Protein AF-A0A956Q4J2-F1 (afdb_monomer_lite)

Secondary structure (DSSP, 8-state):
----HHHHHHHHHHH-TTEEEEEESS---TT-EEEEEEE-STTSEEEEEESSHHHHHHHHHT---SSHHHHHHHHHHHHHHHTT-GGGSTT-EEEEEEES-S-HHHH-EEEEEEPPSSTT-EEEEEEE-TTT--EEEEEEEE-STTHHHHHHHHHHHHHHHHHHSTTTSPPEEEEETTTTEEEEEPPP-----S--------

Foldseek 3Di:
DAADVVLVVVVVCLVPVQFPDKDWDDDEDPQWFKWKFDPDPDNYTFKTFTLQLQQGLQVLVQDADDDPVVNVVSVVCSVCSNVSNNCVDPNIIMMITHGPDPHPVVVAGWMWGWADDDQQTWIWIFHADNPNSHTFKIKIFGDHVCNLVVLVVVLVVLVVCCVPPNPPDWHFPDADNVRRMTMTGDDDDDPDDPPDDPPPPD

pLDDT: mean 83.61, std 14.95, range [26.73, 96.81]

Sequence (202 aa):
MALDRELTETLIRAAFPRLQSVVWGTQAEPQDISFYVIPGKGACPRWLVPVDARKGEAALALWNPMNARSRLIWQLLKLVYHFGWLGHVPGVEMVSLKTGYQEPSDLGYHVVYVGTPSHVQRLITIKLDPETGKALTVSKIPYGPHARAGLEQEAYMLNWLAQHFPGHAPVLLNWDGESACLTQSVKPGHQIDTELTRPLIE

Radius of gyration: 17.5 Å; chains: 1; bounding box: 63×34×42 Å

Structure (mmCIF, N/CA/C/O backbone):
data_AF-A0A956Q4J2-F1
#
_entry.id   AF-A0A956Q4J2-F1
#
loop_
_atom_site.group_PDB
_atom_site.id
_atom_site.type_symbol
_atom_site.label_atom_id
_atom_site.label_alt_id
_atom_site.label_comp_id
_atom_site.label_asym_id
_atom_site.label_entity_id
_atom_site.label_seq_id
_atom_site.pdbx_PDB_ins_code
_atom_site.Cartn_x
_atom_site.Cartn_y
_atom_site.Cartn_z
_atom_site.occupancy
_atom_site.B_iso_or_equiv
_atom_site.auth_seq_id
_atom_site.auth_comp_id
_atom_site.auth_asym_id
_atom_site.auth_atom_id
_atom_site.pdbx_PDB_model_num
ATOM 1 N N . MET A 1 1 ? -3.216 7.377 20.846 1.00 64.44 1 MET A N 1
ATOM 2 C CA . MET A 1 1 ? -3.502 8.579 20.036 1.00 64.44 1 MET A CA 1
ATOM 3 C C . MET A 1 1 ? -4.585 8.175 19.057 1.00 64.44 1 MET A C 1
ATOM 5 O O . MET A 1 1 ? -4.462 7.081 18.519 1.00 64.44 1 MET A O 1
ATOM 9 N N . ALA A 1 2 ? -5.659 8.952 18.931 1.00 81.38 2 ALA A N 1
ATOM 10 C CA . ALA A 1 2 ? -6.739 8.626 18.001 1.00 81.38 2 ALA A CA 1
ATOM 11 C C . ALA A 1 2 ? -6.250 8.753 16.548 1.00 81.38 2 ALA A C 1
ATOM 13 O O . ALA A 1 2 ? -5.325 9.526 16.282 1.00 81.38 2 ALA A O 1
ATOM 14 N N . LEU A 1 3 ? -6.842 7.971 15.645 1.00 89.19 3 LEU A N 1
ATOM 15 C CA . LEU A 1 3 ? -6.579 8.046 14.214 1.00 89.19 3 LEU A CA 1
ATOM 16 C C . LEU A 1 3 ? -7.090 9.387 13.663 1.00 89.19 3 LEU A C 1
ATOM 18 O O . LEU A 1 3 ? -8.181 9.836 14.013 1.00 89.19 3 LEU A O 1
ATOM 22 N N . ASP A 1 4 ? -6.315 10.016 12.785 1.00 91.75 4 ASP A N 1
ATOM 23 C CA . ASP A 1 4 ? -6.755 11.187 12.033 1.00 91.75 4 ASP A CA 1
ATOM 24 C C . ASP A 1 4 ? -7.634 10.722 10.865 1.00 91.75 4 ASP A C 1
ATOM 26 O O . ASP A 1 4 ? -7.151 10.189 9.857 1.00 91.75 4 ASP A O 1
ATOM 30 N N . ARG A 1 5 ? -8.951 10.858 11.037 1.00 92.62 5 ARG A N 1
ATOM 31 C CA . ARG A 1 5 ? -9.938 10.390 10.059 1.00 92.62 5 ARG A CA 1
ATOM 32 C C . ARG A 1 5 ? -9.922 11.208 8.774 1.00 92.62 5 ARG A C 1
ATOM 34 O O . ARG A 1 5 ? -10.044 10.612 7.711 1.00 92.62 5 ARG A O 1
ATOM 41 N N . GLU A 1 6 ? -9.712 12.519 8.845 1.00 92.31 6 GLU A N 1
ATOM 42 C CA . GLU A 1 6 ? -9.686 13.395 7.665 1.00 92.31 6 GLU A CA 1
ATOM 43 C C . GLU A 1 6 ? -8.488 13.064 6.766 1.00 92.31 6 GLU A C 1
ATOM 45 O O . GLU A 1 6 ? -8.624 12.848 5.554 1.00 92.31 6 GLU A O 1
ATOM 50 N N . LEU A 1 7 ? -7.315 12.908 7.384 1.00 90.69 7 LEU A N 1
ATOM 51 C CA . LEU A 1 7 ? -6.126 12.410 6.705 1.00 90.69 7 LEU A CA 1
ATOM 52 C C . LEU A 1 7 ? -6.369 11.019 6.105 1.00 90.69 7 LEU A C 1
ATOM 54 O O . LEU A 1 7 ? -6.016 10.760 4.954 1.00 90.69 7 LEU A O 1
ATOM 58 N N . THR A 1 8 ? -6.978 10.114 6.872 1.00 91.94 8 THR A N 1
ATOM 59 C CA . THR A 1 8 ? -7.244 8.748 6.405 1.00 91.94 8 THR A CA 1
ATOM 60 C C . THR A 1 8 ? -8.195 8.730 5.212 1.00 91.94 8 THR A C 1
ATOM 62 O O . THR A 1 8 ? -7.934 8.022 4.243 1.00 91.94 8 THR A O 1
ATOM 65 N N . GLU A 1 9 ? -9.256 9.533 5.227 1.00 92.75 9 GLU A N 1
ATOM 66 C CA . GLU A 1 9 ? -10.180 9.663 4.100 1.00 92.75 9 GLU A CA 1
ATOM 67 C C . GLU A 1 9 ? -9.491 10.210 2.852 1.00 92.75 9 GLU A C 1
ATOM 69 O O . GLU A 1 9 ? -9.716 9.700 1.755 1.00 92.75 9 GLU A O 1
ATOM 74 N N . THR A 1 10 ? -8.603 11.192 3.013 1.00 91.62 10 THR A N 1
ATOM 75 C CA . THR A 1 10 ? -7.795 11.728 1.910 1.00 91.62 10 THR A CA 1
ATOM 76 C C . THR A 1 10 ? -6.937 10.630 1.276 1.00 91.62 10 THR A C 1
ATOM 78 O O . THR A 1 10 ? -6.915 10.471 0.054 1.00 91.62 10 THR A O 1
ATOM 81 N N . LEU A 1 11 ? -6.280 9.811 2.103 1.00 91.00 11 LEU A N 1
ATOM 82 C CA . LEU A 1 11 ? -5.464 8.680 1.656 1.00 91.00 11 LEU A CA 1
ATOM 83 C C . LEU A 1 11 ? -6.307 7.592 0.971 1.00 91.00 11 LEU A C 1
ATOM 85 O O . LEU A 1 11 ? -5.903 7.052 -0.058 1.00 91.00 11 LEU A O 1
ATOM 89 N N . ILE A 1 12 ? -7.493 7.295 1.506 1.00 90.69 12 ILE A N 1
ATOM 90 C CA . ILE A 1 12 ? -8.444 6.353 0.905 1.00 90.69 12 ILE A CA 1
ATOM 91 C C . ILE A 1 12 ? -8.880 6.845 -0.475 1.00 90.69 12 ILE A C 1
ATOM 93 O O . ILE A 1 12 ? -8.837 6.080 -1.433 1.00 90.69 12 ILE A O 1
ATOM 97 N N . ARG A 1 13 ? -9.270 8.116 -0.611 1.00 89.62 13 ARG A N 1
ATOM 98 C CA . ARG A 1 13 ? -9.710 8.679 -1.897 1.00 89.62 13 ARG A CA 1
ATOM 99 C C . ARG A 1 13 ? -8.595 8.674 -2.937 1.00 89.62 13 ARG A C 1
ATOM 101 O O . ARG A 1 13 ? -8.862 8.392 -4.100 1.00 89.62 13 ARG A O 1
ATOM 108 N N . ALA A 1 14 ? -7.353 8.913 -2.517 1.00 88.19 14 ALA A N 1
ATOM 109 C CA . ALA A 1 14 ? -6.194 8.776 -3.393 1.00 88.19 14 ALA A CA 1
ATOM 110 C C . ALA A 1 14 ? -5.997 7.321 -3.859 1.00 88.19 14 ALA A C 1
ATOM 112 O O . ALA A 1 14 ? -5.735 7.083 -5.034 1.00 88.19 14 ALA A O 1
ATOM 113 N N . ALA A 1 15 ? -6.152 6.345 -2.958 1.00 87.31 15 ALA A N 1
ATOM 114 C CA . ALA A 1 15 ? -6.027 4.921 -3.277 1.00 87.31 15 ALA A CA 1
ATOM 115 C C . ALA A 1 15 ? -7.189 4.372 -4.126 1.00 87.31 15 ALA A C 1
ATOM 117 O O . ALA A 1 15 ? -6.987 3.447 -4.913 1.00 87.31 15 ALA A O 1
ATOM 118 N N . PHE A 1 16 ? -8.387 4.941 -3.977 1.00 86.75 16 PHE A N 1
ATOM 119 C CA . PHE A 1 16 ? -9.626 4.498 -4.614 1.00 86.75 16 PHE A CA 1
ATOM 120 C C . PHE A 1 16 ? -10.328 5.682 -5.306 1.00 86.75 16 PHE A C 1
ATOM 122 O O . PHE A 1 16 ? -11.325 6.197 -4.799 1.00 86.75 16 PHE A O 1
ATOM 129 N N . PRO A 1 17 ? -9.859 6.119 -6.489 1.00 79.31 17 PRO A N 1
ATOM 130 C CA . PRO A 1 17 ? -10.347 7.342 -7.139 1.00 79.31 17 PRO A CA 1
ATOM 131 C C . PRO A 1 17 ? -11.822 7.286 -7.574 1.00 79.31 17 PRO A C 1
ATOM 133 O O . PRO A 1 17 ? -12.438 8.320 -7.805 1.00 79.31 17 PRO A O 1
ATOM 136 N N . ARG A 1 18 ? -12.411 6.087 -7.678 1.00 81.31 18 ARG A N 1
ATOM 137 C CA . ARG A 1 18 ? -13.826 5.864 -8.042 1.00 81.31 18 ARG A CA 1
ATOM 138 C C . ARG A 1 18 ? -14.738 5.636 -6.829 1.00 81.31 18 ARG A C 1
ATOM 140 O O . ARG A 1 18 ? -15.846 5.114 -6.960 1.00 81.31 18 ARG A O 1
ATOM 147 N N . LEU A 1 19 ? -14.256 5.977 -5.640 1.00 84.44 19 LEU A N 1
ATOM 148 C CA . LEU A 1 19 ? -15.020 5.880 -4.409 1.00 84.44 19 LEU A CA 1
ATOM 149 C C . LEU A 1 19 ? -16.154 6.908 -4.380 1.00 84.44 19 LEU A C 1
ATOM 151 O O . LEU A 1 19 ? -15.927 8.090 -4.631 1.00 84.44 19 LEU A O 1
ATOM 155 N N . GLN A 1 20 ? -17.355 6.477 -3.996 1.00 85.44 20 GLN A N 1
ATOM 156 C CA . GLN A 1 20 ? -18.479 7.386 -3.778 1.00 85.44 20 GLN A CA 1
ATOM 157 C C . GLN A 1 20 ? -18.430 7.982 -2.370 1.00 85.44 20 GLN A C 1
ATOM 159 O O . GLN A 1 20 ? -18.423 9.203 -2.206 1.00 85.44 20 GLN A O 1
ATOM 164 N N . SER A 1 21 ? -18.340 7.138 -1.340 1.00 86.88 21 SER A N 1
ATOM 165 C CA . SER A 1 21 ? -18.273 7.601 0.047 1.00 86.88 21 SER A CA 1
ATOM 166 C C . SER A 1 21 ? -17.468 6.679 0.960 1.00 86.88 21 SER A C 1
ATOM 168 O O . SER A 1 21 ? -17.251 5.501 0.673 1.00 86.88 21 SER A O 1
ATOM 170 N N . VAL A 1 22 ? -17.007 7.263 2.067 1.00 89.88 22 VAL A N 1
ATOM 171 C CA . VAL A 1 22 ? -16.333 6.579 3.170 1.00 89.88 22 VAL A CA 1
ATOM 172 C C . VAL A 1 22 ? -17.298 6.557 4.350 1.00 89.88 22 VAL A C 1
ATOM 174 O O . VAL A 1 22 ? -17.826 7.602 4.725 1.00 89.88 22 VAL A O 1
ATOM 177 N N . VAL A 1 23 ? -17.533 5.384 4.931 1.00 90.81 23 VAL A N 1
ATOM 178 C CA . VAL A 1 23 ? -18.390 5.216 6.109 1.00 90.81 23 VAL A CA 1
ATOM 179 C C . VAL A 1 23 ? -17.566 4.593 7.226 1.00 90.81 23 VAL A C 1
ATOM 181 O O . VAL A 1 23 ? -16.984 3.527 7.059 1.00 90.81 23 VAL A O 1
ATOM 184 N N . TRP A 1 24 ? -17.500 5.257 8.375 1.00 90.25 24 TRP A N 1
ATOM 185 C CA . TRP A 1 24 ? -16.768 4.756 9.537 1.00 90.25 24 TRP A CA 1
ATOM 186 C C . TRP A 1 24 ? -17.654 3.893 10.433 1.00 90.25 24 TRP A C 1
ATOM 188 O O . TRP A 1 24 ? -18.822 4.210 10.656 1.00 90.25 24 TRP A O 1
ATOM 198 N N . GLY A 1 25 ? -17.066 2.853 11.024 1.00 84.69 25 GLY A N 1
ATOM 199 C CA . GLY A 1 25 ? -17.732 1.983 11.991 1.00 84.69 25 GLY A CA 1
ATOM 200 C C . GLY A 1 25 ? -18.197 0.651 11.406 1.00 84.69 25 GLY A C 1
ATOM 201 O O . GLY A 1 25 ? -17.694 0.190 10.386 1.00 84.69 25 GLY A O 1
ATOM 202 N N . THR A 1 26 ? -19.129 -0.004 12.107 1.00 71.94 26 THR A N 1
ATOM 203 C CA . THR A 1 26 ? -19.553 -1.390 11.837 1.00 71.94 26 THR A CA 1
ATOM 204 C C . THR A 1 26 ? -20.708 -1.562 10.868 1.00 71.94 26 THR A C 1
ATOM 206 O O . THR A 1 26 ? -21.056 -2.688 10.524 1.00 71.94 26 THR A O 1
ATOM 209 N N . GLN A 1 27 ? -21.280 -0.463 10.389 1.00 63.94 27 GLN A N 1
ATOM 210 C CA . GLN A 1 27 ? -22.360 -0.501 9.415 1.00 63.94 27 GLN A CA 1
ATOM 211 C C . GLN A 1 27 ? -21.765 -0.619 8.009 1.00 63.94 27 GLN A C 1
ATOM 213 O O . GLN A 1 27 ? -21.385 0.376 7.400 1.00 63.94 27 GLN A O 1
ATOM 218 N N . ALA A 1 28 ? -21.640 -1.855 7.531 1.00 68.94 28 ALA A N 1
ATOM 219 C CA . ALA A 1 28 ? -21.326 -2.167 6.142 1.00 68.94 28 ALA A CA 1
ATOM 220 C C . ALA A 1 28 ? -22.590 -2.692 5.459 1.00 68.94 28 ALA A C 1
ATOM 222 O O . ALA A 1 28 ? -23.242 -3.602 5.978 1.00 68.94 28 ALA A O 1
ATOM 223 N N . GLU A 1 29 ? -22.945 -2.130 4.307 1.00 72.69 29 GLU A N 1
ATOM 224 C CA . GLU A 1 29 ? -23.918 -2.774 3.428 1.00 72.69 29 GLU A CA 1
ATOM 225 C C . GLU A 1 29 ? -23.265 -3.965 2.703 1.00 72.69 29 GLU A C 1
ATOM 227 O O . GLU A 1 29 ? -22.044 -3.995 2.550 1.00 72.69 29 GLU A O 1
ATOM 232 N N . PRO A 1 30 ? -24.040 -4.953 2.213 1.00 67.81 30 PRO A N 1
ATOM 233 C CA . PRO A 1 30 ? -23.489 -6.142 1.546 1.00 67.81 30 PRO A CA 1
ATOM 234 C C . PRO A 1 30 ? -22.597 -5.847 0.328 1.00 67.81 30 PRO A C 1
ATOM 236 O O . PRO A 1 30 ? -21.775 -6.674 -0.055 1.00 67.81 30 PRO A O 1
ATOM 239 N N . GLN A 1 31 ? -22.789 -4.679 -0.282 1.00 71.81 31 GLN A N 1
ATOM 240 C CA . GLN A 1 31 ? -22.065 -4.185 -1.455 1.00 71.81 31 GLN A CA 1
ATOM 241 C C . GLN A 1 31 ? -20.828 -3.341 -1.105 1.00 71.81 31 GLN A C 1
ATOM 243 O O . GLN A 1 31 ? -20.046 -2.994 -1.991 1.00 71.81 31 GLN A O 1
ATOM 248 N N . ASP A 1 32 ? -20.632 -3.016 0.173 1.00 80.38 32 ASP A N 1
ATOM 249 C CA . ASP A 1 32 ? -19.506 -2.207 0.620 1.00 80.38 32 ASP A CA 1
ATOM 250 C C . ASP A 1 32 ? -18.248 -3.067 0.770 1.00 80.38 32 ASP A C 1
ATOM 252 O O . ASP A 1 32 ? -18.290 -4.225 1.192 1.00 80.38 32 ASP A O 1
ATOM 256 N N . ILE A 1 33 ? -17.091 -2.471 0.482 1.00 82.88 33 ILE A N 1
ATOM 257 C CA . ILE A 1 33 ? -15.804 -3.106 0.772 1.00 82.88 33 ILE A CA 1
ATOM 258 C C . ILE A 1 33 ? -15.290 -2.550 2.094 1.00 82.88 33 ILE A C 1
ATOM 260 O O . ILE A 1 33 ? -14.935 -1.374 2.186 1.00 82.88 33 ILE A O 1
ATOM 264 N N . SER A 1 34 ? -15.238 -3.395 3.119 1.00 88.75 34 SER A N 1
ATOM 265 C CA . SER A 1 34 ? -14.772 -2.994 4.446 1.00 88.75 34 SER A CA 1
ATOM 266 C C . SER A 1 34 ? -13.295 -3.304 4.671 1.00 88.75 34 SER A C 1
ATOM 268 O O . SER A 1 34 ? -12.791 -4.377 4.322 1.00 88.75 34 SER A O 1
ATOM 270 N N . PHE A 1 35 ? -12.620 -2.370 5.334 1.00 91.81 35 PHE A N 1
ATOM 271 C CA . PHE A 1 35 ? -11.218 -2.437 5.707 1.00 91.81 35 PHE A CA 1
ATOM 272 C C . PHE A 1 35 ? -11.036 -2.159 7.197 1.00 91.81 35 PHE A C 1
ATOM 274 O O . PHE A 1 35 ? -11.698 -1.296 7.771 1.00 91.81 35 PHE A O 1
ATOM 281 N N . TYR A 1 36 ? -10.065 -2.830 7.805 1.00 93.81 36 TYR A 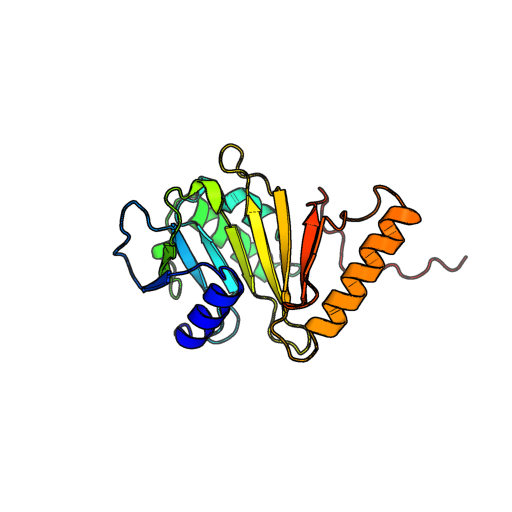N 1
ATOM 282 C CA . TYR A 1 36 ? -9.463 -2.379 9.049 1.00 93.81 36 TYR A CA 1
ATOM 283 C C . TYR A 1 36 ? -8.361 -1.367 8.749 1.00 93.81 36 TYR A C 1
ATOM 285 O O . TYR A 1 36 ? -7.440 -1.650 7.980 1.00 93.81 36 TYR A O 1
ATOM 293 N N . VAL A 1 37 ? -8.433 -0.210 9.399 1.00 94.56 37 VAL A N 1
ATOM 294 C CA . VAL A 1 37 ? -7.394 0.812 9.406 1.00 94.56 37 VAL A CA 1
ATOM 295 C C . VAL A 1 37 ? -6.494 0.591 10.611 1.00 94.56 37 VAL A C 1
ATOM 297 O O . VAL A 1 37 ? -6.903 0.754 11.760 1.00 94.56 37 VAL A O 1
ATOM 300 N N . ILE A 1 38 ? -5.246 0.226 10.343 1.00 92.94 38 ILE A N 1
ATOM 301 C CA . ILE A 1 38 ? -4.230 -0.011 11.365 1.00 92.94 38 ILE A CA 1
ATOM 302 C C . ILE A 1 38 ? -3.389 1.260 11.503 1.00 92.94 38 ILE A C 1
ATOM 304 O O . ILE A 1 38 ? -2.782 1.690 10.512 1.00 92.94 38 ILE A O 1
ATOM 308 N N . PRO A 1 39 ? -3.304 1.862 12.699 1.00 91.12 39 PRO A N 1
ATOM 309 C CA . PRO A 1 39 ? -2.574 3.104 12.898 1.00 91.12 39 PRO A CA 1
ATOM 310 C C . PRO A 1 39 ? -1.059 2.901 12.780 1.00 91.12 39 PRO A C 1
ATOM 312 O O . PRO A 1 39 ? -0.505 1.833 13.055 1.00 91.12 39 PRO A O 1
ATOM 315 N N . GLY A 1 40 ? -0.378 3.960 12.356 1.00 87.19 40 GLY A N 1
ATOM 316 C CA . GLY A 1 40 ? 1.072 4.054 12.279 1.00 87.19 40 GLY A CA 1
ATOM 317 C C . GLY A 1 40 ? 1.678 4.889 13.397 1.00 87.19 40 GLY A C 1
ATOM 318 O O . GLY A 1 40 ? 1.194 4.935 14.525 1.00 87.19 40 GLY A O 1
ATOM 319 N N . LYS A 1 41 ? 2.795 5.552 13.081 1.00 82.81 41 LYS A N 1
ATOM 320 C CA . LYS A 1 41 ? 3.410 6.519 13.994 1.00 82.81 41 LYS A CA 1
ATOM 321 C C . LYS A 1 41 ? 2.571 7.802 13.990 1.00 82.81 41 LYS A C 1
ATOM 323 O O . LYS A 1 41 ? 2.363 8.387 12.930 1.00 82.81 41 LYS A O 1
ATOM 328 N N . GLY A 1 42 ? 2.154 8.258 15.171 1.00 82.12 42 GLY A N 1
ATOM 329 C CA . GLY A 1 42 ? 1.255 9.408 15.313 1.00 82.12 42 GLY A CA 1
ATOM 330 C C . GLY A 1 42 ? -0.198 9.038 15.006 1.00 82.12 42 GLY A C 1
ATOM 331 O O . GLY A 1 42 ? -0.600 7.903 15.239 1.00 82.12 42 GLY A O 1
ATOM 332 N N . ALA A 1 43 ? -0.972 9.991 14.486 1.00 82.56 43 ALA A N 1
ATOM 333 C CA . ALA A 1 43 ? -2.374 9.794 14.099 1.00 82.56 43 ALA A CA 1
ATOM 334 C C . ALA A 1 43 ? -2.548 9.295 12.644 1.00 82.56 43 ALA A C 1
ATOM 336 O O . ALA A 1 43 ? -3.665 9.145 12.166 1.00 82.56 43 ALA A O 1
ATOM 337 N N . CYS A 1 44 ? -1.451 9.034 11.924 1.00 86.88 44 CYS A N 1
ATOM 338 C CA . CYS A 1 44 ? -1.475 8.639 10.515 1.00 86.88 44 CYS A CA 1
ATOM 339 C C . CYS A 1 44 ? -1.738 7.127 10.362 1.00 86.88 44 CYS A C 1
ATOM 341 O O . CYS A 1 44 ? -1.101 6.336 11.070 1.00 86.88 44 CYS A O 1
ATOM 343 N N . PRO A 1 45 ? -2.621 6.693 9.441 1.00 92.31 45 PRO A N 1
ATOM 344 C CA . PRO A 1 45 ? -2.814 5.276 9.151 1.00 92.31 45 PRO A CA 1
ATOM 345 C C . PRO A 1 45 ? -1.541 4.667 8.562 1.00 92.31 45 PRO A C 1
ATOM 347 O O . PRO A 1 45 ? -0.779 5.325 7.856 1.00 92.31 45 PRO A O 1
ATOM 350 N N . ARG A 1 46 ? -1.310 3.386 8.845 1.00 92.00 46 ARG A N 1
ATOM 351 C CA . ARG A 1 46 ? -0.198 2.610 8.286 1.00 92.00 46 ARG A CA 1
ATOM 352 C C . ARG A 1 46 ? -0.658 1.569 7.291 1.00 92.00 46 ARG A C 1
ATOM 354 O O . ARG A 1 46 ? 0.010 1.379 6.279 1.00 92.00 46 ARG A O 1
ATOM 361 N N . TRP A 1 47 ? -1.763 0.904 7.599 1.00 93.94 47 TRP A N 1
ATOM 362 C CA . TRP A 1 47 ? -2.336 -0.130 6.755 1.00 93.94 47 TRP A CA 1
ATOM 363 C C . TRP A 1 47 ? -3.839 0.037 6.649 1.00 93.94 47 TRP A C 1
ATOM 365 O O . TRP A 1 47 ? -4.489 0.398 7.627 1.00 93.94 47 TRP A O 1
ATOM 375 N N . LEU A 1 48 ? -4.371 -0.284 5.478 1.00 93.31 48 LEU A N 1
ATOM 376 C CA . LEU A 1 48 ? -5.769 -0.617 5.286 1.00 93.31 48 LEU A CA 1
ATOM 377 C C . LEU A 1 48 ? -5.809 -2.038 4.738 1.00 93.31 48 LEU A C 1
ATOM 379 O O . LEU A 1 48 ? -5.271 -2.304 3.660 1.00 93.31 48 LEU A O 1
ATOM 383 N N . VAL A 1 49 ? -6.395 -2.953 5.503 1.00 92.50 49 VAL A N 1
ATOM 384 C CA . VAL A 1 49 ? -6.483 -4.376 5.151 1.00 92.50 49 VAL A CA 1
ATOM 385 C C . VAL A 1 49 ? -7.943 -4.798 5.058 1.00 92.50 49 VAL A C 1
ATOM 387 O O . VAL A 1 49 ? -8.732 -4.320 5.869 1.00 92.50 49 VAL A O 1
ATOM 390 N N . PRO A 1 50 ? -8.333 -5.678 4.121 1.00 90.19 50 PRO A N 1
ATOM 391 C CA . PRO A 1 50 ? -9.700 -6.182 4.045 1.00 90.19 50 PRO A CA 1
ATOM 392 C C . PRO A 1 50 ? -10.146 -6.787 5.377 1.00 90.19 50 PRO A C 1
ATOM 394 O O . PRO A 1 50 ? -9.347 -7.425 6.063 1.00 90.19 50 PRO A O 1
ATOM 397 N N . VAL A 1 51 ? -11.418 -6.627 5.742 1.00 89.69 51 VAL A N 1
ATOM 398 C CA . VAL A 1 51 ? -11.963 -7.234 6.972 1.00 89.69 51 VAL A CA 1
ATOM 399 C C . VAL A 1 51 ? -11.904 -8.764 6.931 1.00 89.69 51 VAL A C 1
ATOM 401 O O . VAL A 1 51 ? -11.638 -9.403 7.947 1.00 89.69 51 VAL A O 1
ATOM 404 N N . ASP A 1 52 ? -12.103 -9.352 5.754 1.00 86.38 52 ASP A N 1
ATOM 405 C CA . ASP A 1 52 ? -11.951 -10.788 5.537 1.00 86.38 52 ASP A CA 1
ATOM 406 C C . ASP A 1 52 ? -10.463 -11.168 5.476 1.00 86.38 52 ASP A C 1
ATOM 408 O O . ASP A 1 52 ? -9.760 -10.878 4.503 1.00 86.38 52 ASP A O 1
ATOM 412 N N . ALA A 1 53 ? -9.992 -11.832 6.535 1.00 84.12 53 ALA A N 1
ATOM 413 C CA . ALA A 1 53 ? -8.587 -12.171 6.732 1.00 84.12 53 ALA A CA 1
ATOM 414 C C . ALA A 1 53 ? -7.990 -12.998 5.588 1.00 84.12 53 ALA A C 1
ATOM 416 O O . ALA A 1 53 ? -6.847 -12.768 5.182 1.00 84.12 53 ALA A O 1
ATOM 417 N N . ARG A 1 54 ? -8.794 -13.897 5.004 1.00 81.88 54 ARG A N 1
ATOM 418 C CA . ARG A 1 54 ? -8.381 -14.780 3.900 1.00 81.88 54 ARG A CA 1
ATOM 419 C C . ARG A 1 54 ? -7.910 -13.989 2.685 1.00 81.88 54 ARG A C 1
ATOM 421 O O . ARG A 1 54 ? -7.130 -14.487 1.881 1.00 81.88 54 ARG A O 1
ATOM 428 N N . LYS A 1 55 ? -8.380 -12.748 2.569 1.00 80.56 55 LYS A N 1
ATOM 429 C CA . LYS A 1 55 ? -8.152 -11.878 1.423 1.00 80.56 55 LYS A CA 1
ATOM 430 C C . LYS A 1 55 ? -6.997 -10.914 1.615 1.00 80.56 55 LYS A C 1
ATOM 432 O O . LYS A 1 55 ? -6.546 -10.372 0.623 1.00 80.56 55 LYS A O 1
ATOM 437 N N . GLY A 1 56 ? -6.514 -10.677 2.836 1.00 80.81 56 GLY A N 1
ATOM 438 C CA . GLY A 1 56 ? -5.387 -9.767 3.092 1.00 80.81 56 GLY A CA 1
ATOM 439 C C . GLY A 1 56 ? -4.123 -10.449 3.615 1.00 80.81 56 GLY A C 1
ATOM 440 O O . GLY A 1 56 ? -3.054 -9.838 3.604 1.00 80.81 56 GLY A O 1
ATOM 441 N N . GLU A 1 57 ? -4.208 -11.704 4.065 1.00 84.62 57 GLU A N 1
ATOM 442 C CA . GLU A 1 57 ? -3.104 -12.381 4.758 1.00 84.62 57 GLU A CA 1
ATOM 443 C C . GLU A 1 57 ? -1.852 -12.514 3.880 1.00 84.62 57 GLU A C 1
ATOM 445 O O . GLU A 1 57 ? -0.740 -12.216 4.323 1.00 84.62 57 GLU A O 1
ATOM 450 N N . ALA A 1 58 ? -2.031 -12.860 2.604 1.00 78.38 58 ALA A N 1
ATOM 451 C CA . ALA A 1 58 ? -0.938 -12.968 1.644 1.00 78.38 58 ALA A CA 1
ATOM 452 C C . ALA A 1 58 ? -0.229 -11.624 1.399 1.00 78.38 58 ALA A C 1
ATOM 454 O O . ALA A 1 58 ? 0.998 -11.589 1.326 1.00 78.38 58 ALA A O 1
ATOM 455 N N . ALA A 1 59 ? -0.961 -10.506 1.344 1.00 80.38 59 ALA A N 1
ATOM 456 C CA . ALA A 1 59 ? -0.352 -9.176 1.258 1.00 80.38 59 ALA A CA 1
ATOM 457 C C . ALA A 1 59 ? 0.446 -8.827 2.517 1.00 80.38 59 ALA A C 1
ATOM 459 O O . ALA A 1 59 ? 1.553 -8.300 2.416 1.00 80.38 59 ALA A O 1
ATOM 460 N N . LEU A 1 60 ? -0.084 -9.136 3.704 1.00 84.62 60 LEU A N 1
ATOM 461 C CA . LEU A 1 60 ? 0.628 -8.885 4.957 1.00 84.62 60 LEU A CA 1
ATOM 462 C C . LEU A 1 60 ? 1.896 -9.736 5.087 1.00 84.62 60 LEU A C 1
ATOM 464 O O . LEU A 1 60 ? 2.876 -9.294 5.691 1.00 84.62 60 LEU A O 1
ATOM 468 N N . ALA A 1 61 ? 1.905 -10.934 4.502 1.00 82.19 61 ALA A N 1
ATOM 469 C CA . ALA A 1 61 ? 3.077 -11.800 4.458 1.00 82.19 61 ALA A CA 1
ATOM 470 C C . ALA A 1 61 ? 4.215 -11.244 3.583 1.00 82.19 61 ALA A C 1
ATOM 472 O O . ALA A 1 61 ? 5.376 -11.557 3.847 1.00 82.19 61 ALA A O 1
ATOM 473 N N . LEU A 1 62 ? 3.914 -10.392 2.593 1.00 78.00 62 LEU A N 1
ATOM 474 C CA . LEU A 1 62 ? 4.931 -9.728 1.765 1.00 78.00 62 LEU A CA 1
ATOM 475 C C . LEU A 1 62 ? 5.744 -8.687 2.541 1.00 78.00 62 LEU A C 1
ATOM 477 O O . LEU A 1 62 ? 6.837 -8.316 2.117 1.00 78.00 62 LEU A O 1
ATOM 481 N N . TRP A 1 63 ? 5.222 -8.201 3.667 1.00 80.75 63 TRP A N 1
ATOM 482 C CA . TRP A 1 63 ? 5.901 -7.209 4.484 1.00 80.75 63 TRP A CA 1
ATOM 483 C C . TRP A 1 63 ? 6.627 -7.855 5.659 1.00 80.75 63 TRP A C 1
ATOM 485 O O . TRP A 1 63 ? 6.039 -8.603 6.444 1.00 80.75 63 TRP A O 1
ATOM 495 N N . ASN A 1 64 ? 7.902 -7.508 5.830 1.00 79.69 64 ASN A N 1
ATOM 496 C CA . ASN A 1 64 ? 8.701 -7.969 6.956 1.00 79.69 64 ASN A CA 1
ATOM 497 C C . ASN A 1 64 ? 9.482 -6.801 7.581 1.00 79.69 64 ASN A C 1
ATOM 499 O O . ASN A 1 64 ? 10.381 -6.250 6.947 1.00 79.69 64 ASN A O 1
ATOM 503 N N . PRO A 1 65 ? 9.167 -6.389 8.820 1.00 81.50 65 PRO A N 1
ATOM 504 C CA . PRO A 1 65 ? 9.925 -5.342 9.492 1.00 81.50 65 PRO A CA 1
ATOM 505 C C . PRO A 1 65 ? 11.384 -5.748 9.741 1.00 81.50 65 PRO A C 1
ATOM 507 O O . PRO A 1 65 ? 11.674 -6.892 10.076 1.00 81.50 65 PRO A O 1
ATOM 510 N N . MET A 1 66 ? 12.311 -4.790 9.673 1.00 77.75 66 MET A N 1
ATOM 511 C CA . MET A 1 66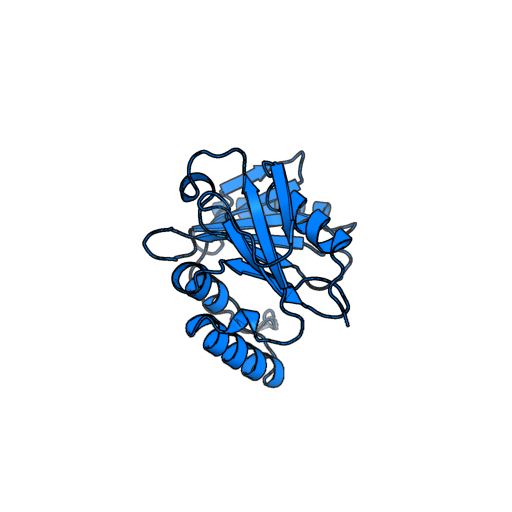 ? 13.742 -5.097 9.821 1.00 77.75 66 MET A CA 1
ATOM 512 C C . MET A 1 66 ? 14.140 -5.390 11.273 1.00 77.75 66 MET A C 1
ATOM 514 O O . MET A 1 66 ? 14.834 -6.367 11.551 1.00 77.75 66 MET A O 1
ATOM 518 N N . ASN A 1 67 ? 13.684 -4.578 12.232 1.00 84.44 67 ASN A N 1
ATOM 519 C CA . ASN A 1 67 ? 14.091 -4.728 13.631 1.00 84.44 67 ASN A CA 1
ATOM 520 C C . ASN A 1 67 ? 13.271 -5.812 14.364 1.00 84.44 67 ASN A C 1
ATOM 522 O O . ASN A 1 67 ? 12.086 -6.013 14.090 1.00 84.44 67 ASN A O 1
ATOM 526 N N . ALA A 1 68 ? 13.906 -6.515 15.309 1.00 86.50 68 ALA A N 1
ATOM 527 C CA . ALA A 1 68 ? 13.317 -7.677 15.983 1.00 86.50 68 ALA A CA 1
ATOM 528 C C . ALA A 1 68 ? 12.023 -7.346 16.749 1.00 86.50 68 ALA A C 1
ATOM 530 O O . ALA A 1 68 ? 11.059 -8.110 16.705 1.00 86.50 68 ALA A O 1
ATOM 531 N N . ARG A 1 69 ? 11.968 -6.176 17.398 1.00 88.62 69 ARG A N 1
ATOM 532 C CA . ARG A 1 69 ? 10.778 -5.719 18.130 1.00 88.62 69 ARG A CA 1
ATOM 533 C C . ARG A 1 69 ? 9.580 -5.532 17.196 1.00 88.62 69 ARG A C 1
ATOM 535 O O . ARG A 1 69 ? 8.494 -6.023 17.488 1.00 88.62 69 ARG A O 1
ATOM 542 N N . SER A 1 70 ? 9.775 -4.858 16.067 1.00 84.81 70 SER A N 1
ATOM 543 C CA . SER A 1 70 ? 8.736 -4.666 15.058 1.00 84.81 70 SER A CA 1
ATOM 544 C C . SER A 1 70 ? 8.336 -5.986 14.411 1.00 84.81 70 SER A C 1
ATOM 546 O O . SER A 1 70 ? 7.156 -6.162 14.133 1.00 84.81 70 SER A O 1
ATOM 548 N N . ARG A 1 71 ? 9.269 -6.931 14.215 1.00 88.56 71 ARG A N 1
ATOM 549 C CA . ARG A 1 71 ? 8.926 -8.282 13.742 1.00 88.56 71 ARG A CA 1
ATOM 550 C C . ARG A 1 71 ? 7.977 -8.982 14.702 1.00 88.56 71 ARG A C 1
ATOM 552 O O . ARG A 1 71 ? 6.964 -9.499 14.252 1.00 88.56 71 ARG A O 1
ATOM 559 N N . LEU A 1 72 ? 8.259 -8.963 16.003 1.00 90.06 72 LEU A N 1
ATOM 560 C CA . LEU A 1 72 ? 7.395 -9.605 16.995 1.00 90.06 72 LEU A CA 1
ATOM 561 C C . LEU A 1 72 ? 5.991 -8.983 17.014 1.00 90.06 72 LEU A C 1
ATOM 563 O O . LEU A 1 72 ? 5.002 -9.706 16.934 1.00 90.06 72 LEU A O 1
ATOM 567 N N . ILE A 1 73 ? 5.903 -7.648 17.021 1.00 89.38 73 ILE A N 1
ATOM 568 C CA . ILE A 1 73 ? 4.619 -6.930 16.929 1.00 89.38 73 ILE A CA 1
ATOM 569 C C . ILE A 1 73 ? 3.880 -7.294 15.634 1.00 89.38 73 ILE A C 1
ATOM 571 O O . ILE A 1 73 ? 2.675 -7.523 15.651 1.00 89.38 73 ILE A O 1
ATOM 575 N N . TRP A 1 74 ? 4.597 -7.388 14.514 1.00 90.25 74 TRP A N 1
ATOM 576 C CA . TRP A 1 74 ? 4.014 -7.736 13.221 1.00 90.25 74 TRP A CA 1
ATOM 577 C C . TRP A 1 74 ? 3.493 -9.170 13.164 1.00 90.25 74 TRP A C 1
ATOM 579 O O . TRP A 1 74 ? 2.417 -9.405 12.625 1.00 90.25 74 TRP A O 1
ATOM 589 N N . GLN A 1 75 ? 4.209 -10.131 13.752 1.00 91.38 75 GLN A N 1
ATOM 590 C CA . GLN A 1 75 ? 3.728 -11.511 13.841 1.00 91.38 75 GLN A CA 1
ATOM 591 C C . GLN A 1 75 ? 2.460 -11.603 14.697 1.00 91.38 75 GLN A C 1
ATOM 593 O O . GLN A 1 75 ? 1.511 -12.265 14.286 1.00 91.38 75 GLN A O 1
ATOM 598 N N . LEU A 1 76 ? 2.401 -10.889 15.829 1.00 92.19 76 LEU A N 1
ATOM 599 C CA . LEU A 1 76 ? 1.185 -10.807 16.645 1.00 92.19 76 LEU A CA 1
ATOM 600 C C . LEU A 1 76 ? 0.021 -10.195 15.863 1.00 92.19 76 LEU A C 1
ATOM 602 O O . LEU A 1 76 ? -1.086 -10.719 15.907 1.00 92.19 76 LEU A O 1
ATOM 606 N N . LEU A 1 77 ? 0.272 -9.125 15.108 1.00 91.88 77 LEU A N 1
ATOM 607 C CA . LEU A 1 77 ? -0.747 -8.483 14.284 1.00 91.88 77 LEU A CA 1
ATOM 608 C C . LEU A 1 77 ? -1.294 -9.426 13.210 1.00 91.88 77 LEU A C 1
ATOM 610 O O . LEU A 1 77 ? -2.507 -9.529 13.059 1.00 91.88 77 LEU A O 1
ATOM 614 N N . LYS A 1 78 ? -0.419 -10.150 12.502 1.00 91.94 78 LYS A N 1
ATOM 615 C CA . LYS A 1 78 ? -0.838 -11.162 11.522 1.00 91.94 78 LYS A CA 1
ATOM 616 C C . LYS A 1 78 ? -1.647 -12.279 12.170 1.00 91.94 78 LYS A C 1
ATOM 618 O O . LYS A 1 78 ? -2.649 -12.689 11.604 1.00 91.94 78 LYS A O 1
ATOM 623 N N . LEU A 1 79 ? -1.249 -12.736 13.357 1.00 93.56 79 LEU A N 1
ATOM 624 C CA . LEU A 1 79 ? -1.968 -13.774 14.090 1.00 93.56 79 LEU A CA 1
ATOM 625 C C . LEU A 1 79 ? -3.369 -13.300 14.503 1.00 93.56 79 LEU A C 1
ATOM 627 O O . LEU A 1 79 ? -4.358 -13.977 14.244 1.00 93.56 79 LEU A O 1
ATOM 631 N N . VAL A 1 80 ? -3.472 -12.101 15.076 1.00 94.12 80 VAL A N 1
ATOM 632 C CA . VAL A 1 80 ? -4.756 -11.481 15.433 1.00 94.12 80 VAL A CA 1
ATOM 633 C C . VAL A 1 80 ? -5.634 -11.262 14.197 1.00 94.12 80 VAL A C 1
ATOM 635 O O . VAL A 1 80 ? -6.844 -11.474 14.255 1.00 94.12 80 VAL A O 1
ATOM 638 N N . TYR A 1 81 ? -5.035 -10.873 13.071 1.00 93.38 81 TYR A N 1
ATOM 639 C CA . TYR A 1 81 ? -5.740 -10.724 11.804 1.00 93.38 81 TYR A CA 1
ATOM 640 C C . TYR A 1 81 ? -6.253 -12.063 11.266 1.00 93.38 81 TYR A C 1
ATOM 642 O O . TYR A 1 81 ? -7.426 -12.151 10.925 1.00 93.38 81 TYR A O 1
ATOM 650 N N . HIS A 1 82 ? -5.426 -13.112 11.281 1.00 92.56 82 HIS A N 1
ATOM 651 C CA . HIS A 1 82 ? -5.791 -14.467 10.860 1.00 92.56 82 HIS A CA 1
ATOM 652 C C . HIS A 1 82 ? -7.017 -15.004 11.619 1.00 92.56 82 HIS A C 1
ATOM 654 O O . HIS A 1 82 ? -7.908 -15.602 11.021 1.00 92.56 82 HIS A O 1
ATOM 660 N N . PHE A 1 83 ? -7.115 -14.720 12.923 1.00 92.62 83 PHE A N 1
ATOM 661 C CA . PHE A 1 83 ? -8.273 -15.092 13.747 1.00 92.62 83 PHE A CA 1
ATOM 662 C C . PHE A 1 83 ? -9.474 -14.133 13.636 1.00 92.62 83 PHE A C 1
ATOM 664 O O . PHE A 1 83 ? -10.484 -14.337 14.307 1.00 92.62 83 PHE A O 1
ATOM 671 N N . GLY A 1 84 ? -9.397 -13.085 12.808 1.00 90.62 84 GLY A N 1
ATOM 672 C CA . GLY A 1 84 ? -10.473 -12.103 12.637 1.00 90.62 84 GLY A CA 1
ATOM 673 C C . GLY A 1 84 ? -10.667 -11.173 13.839 1.00 90.62 84 GLY A C 1
ATOM 674 O O . GLY A 1 84 ? -11.712 -10.545 13.983 1.00 90.62 84 GLY A O 1
ATOM 675 N N . TRP A 1 85 ? -9.675 -11.065 14.723 1.00 93.38 85 TRP A N 1
ATOM 676 C CA . TRP A 1 85 ? -9.768 -10.299 15.970 1.00 93.38 85 TRP A CA 1
ATOM 677 C C . TRP A 1 85 ? -9.210 -8.881 15.864 1.00 93.38 85 TRP A C 1
ATOM 679 O O . TRP A 1 85 ? -9.158 -8.166 16.862 1.00 93.38 85 TRP A O 1
ATOM 689 N N . LEU A 1 86 ? -8.823 -8.444 14.664 1.00 91.88 86 LEU A N 1
ATOM 690 C CA . LEU A 1 86 ? -8.170 -7.151 14.460 1.00 91.88 86 LEU A CA 1
ATOM 691 C C . LEU A 1 86 ? -9.028 -5.963 14.931 1.00 91.88 86 LEU A C 1
ATOM 693 O O . LEU A 1 86 ? -8.479 -5.010 15.474 1.00 91.88 86 LEU A O 1
ATOM 697 N N . GLY A 1 87 ? -10.359 -6.060 14.841 1.00 90.19 87 GLY A N 1
ATOM 698 C CA . GLY A 1 87 ? -11.286 -5.048 15.366 1.00 90.19 87 GLY A CA 1
ATOM 699 C C . GLY A 1 87 ? -11.277 -4.873 16.893 1.00 90.19 87 GLY A C 1
ATOM 700 O O . GLY A 1 87 ? -11.810 -3.887 17.388 1.00 90.19 87 GLY A O 1
ATOM 701 N N . HIS A 1 88 ? -10.659 -5.790 17.647 1.00 91.38 88 HIS A N 1
ATOM 702 C CA . HIS A 1 88 ? -10.491 -5.678 19.103 1.00 91.38 88 HIS A CA 1
ATOM 703 C C . HIS A 1 88 ? -9.156 -5.032 19.496 1.00 91.38 88 HIS A C 1
ATOM 705 O O . HIS A 1 88 ? -8.916 -4.768 20.675 1.00 91.38 88 HIS A O 1
ATOM 711 N N . VAL A 1 89 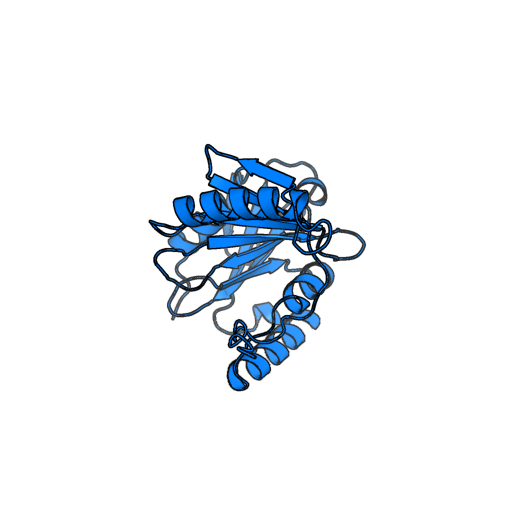? -8.260 -4.801 18.532 1.00 91.06 89 VAL A N 1
ATOM 712 C CA . VAL A 1 89 ? -6.958 -4.193 18.803 1.00 91.06 89 VAL A CA 1
ATOM 713 C C . VAL A 1 89 ? -7.148 -2.698 19.061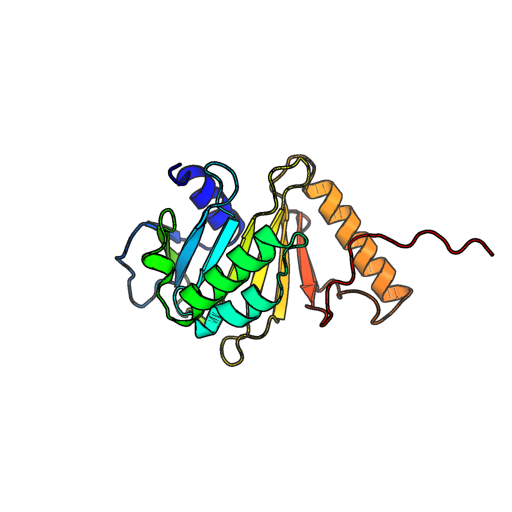 1.00 91.06 89 VAL A C 1
ATOM 715 O O . VAL A 1 89 ? -7.711 -2.000 18.216 1.00 91.06 89 VAL A O 1
ATOM 718 N N . PRO A 1 90 ? -6.645 -2.163 20.189 1.00 89.69 90 PRO A N 1
ATOM 719 C CA . PRO A 1 90 ? -6.773 -0.745 20.491 1.00 89.69 90 PRO A CA 1
ATOM 720 C C . PRO A 1 90 ? -6.219 0.146 19.374 1.00 89.69 90 PRO A C 1
ATOM 722 O O . PRO A 1 90 ? -5.067 0.005 18.960 1.00 89.69 90 PRO A O 1
ATOM 725 N N . GLY A 1 91 ? -7.039 1.094 18.920 1.00 90.19 91 GLY A N 1
ATOM 726 C CA . GLY A 1 91 ? -6.685 2.054 17.874 1.00 90.19 91 GLY A CA 1
ATOM 727 C C . GLY A 1 91 ? -6.867 1.550 16.441 1.00 90.19 91 GLY A C 1
ATOM 728 O O . GLY A 1 91 ? -6.687 2.346 15.525 1.00 90.19 91 GLY A O 1
ATOM 729 N N . VAL A 1 92 ? -7.229 0.279 16.232 1.00 92.75 92 VAL A N 1
ATOM 730 C CA . VAL A 1 92 ? -7.722 -0.180 14.929 1.00 92.75 92 VAL A CA 1
ATOM 731 C C . VAL A 1 92 ? -9.168 0.271 14.775 1.00 92.75 92 VAL A C 1
ATOM 733 O O . VAL A 1 92 ? -9.999 0.041 15.651 1.00 92.75 92 VAL A O 1
ATOM 736 N N . GLU A 1 93 ? -9.470 0.897 13.644 1.00 93.94 93 GLU A N 1
ATOM 737 C CA . GLU A 1 93 ? -10.826 1.316 13.290 1.00 93.94 93 GLU A CA 1
ATOM 738 C C . GLU A 1 93 ? -11.279 0.591 12.025 1.00 93.94 93 GLU A C 1
ATOM 740 O O . GLU A 1 93 ? -10.456 0.196 11.203 1.00 93.94 93 GLU A O 1
ATOM 745 N N . MET A 1 94 ? -12.587 0.398 11.861 1.00 93.38 94 MET A N 1
ATOM 746 C CA . MET A 1 94 ? -13.142 -0.167 10.634 1.00 93.38 94 MET A CA 1
ATOM 747 C C . MET A 1 94 ? -13.745 0.934 9.768 1.00 93.38 94 MET A C 1
ATOM 749 O O . MET A 1 94 ? -14.385 1.861 10.274 1.00 93.38 94 MET A O 1
ATOM 753 N N . VAL A 1 95 ? -13.534 0.807 8.463 1.00 92.19 95 VAL A N 1
ATOM 754 C CA . VAL A 1 95 ? -14.053 1.712 7.447 1.00 92.19 95 VAL A CA 1
ATOM 755 C C . VAL A 1 95 ? -14.660 0.908 6.304 1.00 92.19 95 VAL A C 1
ATOM 757 O O . VAL A 1 95 ? -14.073 -0.069 5.848 1.00 92.19 95 VAL A O 1
ATOM 760 N N . SER A 1 96 ? -15.831 1.317 5.838 1.00 90.88 96 SER A N 1
ATOM 761 C CA . SER A 1 96 ? -16.536 0.738 4.699 1.00 90.88 96 SER A CA 1
ATOM 762 C C . SER A 1 96 ? -16.502 1.711 3.532 1.00 90.88 96 SER A C 1
ATOM 764 O O . SER A 1 96 ? -16.764 2.907 3.681 1.00 90.88 96 SER A O 1
ATOM 766 N N . LEU A 1 97 ? -16.131 1.196 2.366 1.00 88.06 97 LEU A N 1
ATOM 767 C CA . LEU A 1 97 ? -16.015 1.955 1.133 1.00 88.06 97 LEU A CA 1
A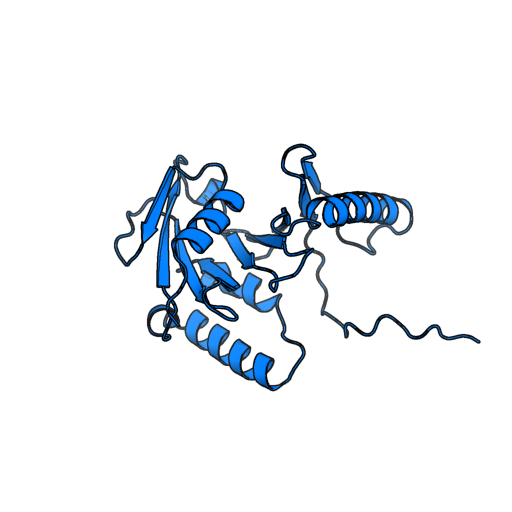TOM 768 C C . LEU A 1 97 ? -17.238 1.683 0.264 1.00 88.06 97 LEU A C 1
ATOM 770 O O . LEU A 1 97 ? -17.404 0.564 -0.228 1.00 88.06 97 LEU A O 1
ATOM 774 N N . LYS A 1 98 ? -18.058 2.716 0.041 1.00 84.12 98 LYS A N 1
ATOM 775 C CA . LYS A 1 98 ? -19.139 2.655 -0.944 1.00 84.12 98 LYS A CA 1
ATOM 776 C C . LYS A 1 98 ? -18.562 2.951 -2.309 1.00 84.12 98 LYS A C 1
ATOM 778 O O . LYS A 1 98 ? -18.078 4.057 -2.574 1.00 84.12 98 LYS A O 1
ATOM 783 N N . THR A 1 99 ? -18.593 1.957 -3.176 1.00 72.31 99 THR A N 1
ATOM 784 C CA . THR A 1 99 ? -18.073 2.091 -4.533 1.00 72.31 99 THR A CA 1
ATOM 785 C C . THR A 1 99 ? -19.233 2.152 -5.514 1.00 72.31 99 THR A C 1
ATOM 787 O O . THR A 1 99 ? -20.282 1.569 -5.272 1.00 72.31 99 THR A O 1
ATOM 790 N N . GLY A 1 100 ? -19.058 2.864 -6.628 1.00 63.34 100 GLY A N 1
ATOM 791 C CA . GLY A 1 100 ? -20.055 2.866 -7.704 1.00 63.34 100 GLY A CA 1
ATOM 792 C C . GLY A 1 100 ? -20.056 1.597 -8.557 1.00 63.34 100 GLY A C 1
ATOM 793 O O . GLY A 1 100 ? -20.676 1.595 -9.616 1.00 63.34 100 GLY A O 1
ATOM 794 N N . TYR A 1 101 ? -19.321 0.562 -8.147 1.00 56.47 101 TYR A N 1
ATOM 795 C CA . TYR A 1 101 ? -19.218 -0.700 -8.864 1.00 56.47 101 TYR A CA 1
ATOM 796 C C . TYR A 1 101 ? -20.303 -1.669 -8.409 1.00 56.47 101 TYR A C 1
ATOM 798 O O . TYR A 1 101 ? -20.622 -1.742 -7.226 1.00 56.47 101 TYR A O 1
ATOM 806 N N . GLN A 1 102 ? -20.850 -2.424 -9.362 1.00 50.53 102 GLN A N 1
ATOM 807 C CA . GLN A 1 102 ? -21.874 -3.435 -9.091 1.00 50.53 102 GLN A CA 1
ATOM 808 C C . GLN A 1 102 ? -21.299 -4.704 -8.452 1.00 50.53 102 GLN A C 1
ATOM 810 O O . GLN A 1 102 ? -22.040 -5.410 -7.773 1.00 50.53 102 GLN A O 1
ATOM 815 N N . GLU A 1 103 ? -19.996 -4.972 -8.605 1.00 50.72 103 GLU A N 1
ATOM 816 C CA . GLU A 1 103 ? -19.346 -6.114 -7.964 1.00 50.72 103 GLU A CA 1
ATOM 817 C C . GLU A 1 103 ? -18.018 -5.751 -7.265 1.00 50.72 103 GLU A C 1
ATOM 819 O O . GLU A 1 103 ? -17.157 -5.090 -7.853 1.00 50.72 103 GLU A O 1
ATOM 824 N N . PRO A 1 104 ? -17.782 -6.251 -6.034 1.00 52.81 104 PRO A N 1
ATOM 825 C CA . PRO A 1 104 ? -16.492 -6.149 -5.341 1.00 52.81 104 PRO A CA 1
ATOM 826 C C . PRO A 1 104 ? -15.318 -6.799 -6.098 1.00 52.81 104 PRO A C 1
ATOM 828 O O . PRO A 1 104 ? -14.156 -6.470 -5.847 1.00 52.81 104 PRO A O 1
ATOM 831 N N . SER A 1 105 ? -15.616 -7.730 -7.011 1.00 52.69 105 SER A N 1
ATOM 832 C CA . SER A 1 105 ? -14.659 -8.454 -7.859 1.00 52.69 105 SER A CA 1
ATOM 833 C C . SER A 1 105 ? -13.895 -7.520 -8.812 1.00 52.69 105 SER A C 1
ATOM 835 O O . SER A 1 105 ? -12.700 -7.729 -9.031 1.00 52.69 105 SER A O 1
ATOM 837 N N . ASP A 1 106 ? -14.535 -6.447 -9.292 1.00 51.88 106 ASP A N 1
ATOM 838 C CA . ASP A 1 106 ? -13.956 -5.500 -10.256 1.00 51.88 106 ASP A CA 1
ATOM 839 C C . ASP A 1 106 ? -12.910 -4.569 -9.633 1.00 51.88 106 ASP A C 1
ATOM 841 O O . ASP A 1 106 ? -11.888 -4.252 -10.256 1.00 51.88 106 ASP A O 1
ATOM 845 N N . LEU A 1 107 ? -13.119 -4.161 -8.378 1.00 56.97 107 LEU A N 1
ATOM 846 C CA . LEU A 1 107 ? -12.061 -3.516 -7.599 1.00 56.97 107 LEU A CA 1
ATOM 847 C C . LEU A 1 107 ? -10.945 -4.520 -7.303 1.00 56.97 107 LEU A C 1
ATOM 849 O O . LEU A 1 107 ? -9.766 -4.191 -7.409 1.00 56.97 107 LEU A O 1
ATOM 853 N N . GLY A 1 108 ? -11.299 -5.771 -7.023 1.00 63.47 108 GLY A N 1
ATOM 854 C CA . GLY A 1 108 ? -10.378 -6.731 -6.440 1.00 63.47 108 GLY A CA 1
ATOM 855 C C . GLY A 1 108 ? -10.082 -6.375 -4.984 1.00 63.47 108 GLY A C 1
ATOM 856 O O . GLY A 1 108 ? -10.359 -5.274 -4.499 1.00 63.47 108 GLY A O 1
ATOM 857 N N . TYR A 1 109 ? -9.520 -7.324 -4.244 1.00 78.00 109 TYR A N 1
ATOM 858 C CA . TYR A 1 109 ? -9.136 -7.049 -2.866 1.00 78.00 109 TYR A CA 1
ATOM 859 C C . TYR A 1 109 ? -7.831 -6.275 -2.865 1.00 78.00 109 TYR A C 1
ATOM 861 O O . TYR A 1 109 ? -6.838 -6.693 -3.457 1.00 78.00 109 TYR A O 1
ATOM 869 N N . HIS A 1 110 ? -7.846 -5.124 -2.208 1.00 87.44 110 HIS A N 1
ATOM 870 C CA . HIS A 1 110 ? -6.665 -4.296 -2.064 1.00 87.44 110 HIS A CA 1
ATOM 871 C C . HIS A 1 110 ? -6.132 -4.387 -0.643 1.00 87.44 110 HIS A C 1
ATOM 873 O O . HIS A 1 110 ? -6.889 -4.437 0.318 1.00 87.44 110 HIS A O 1
ATOM 879 N N . VAL A 1 111 ? -4.816 -4.340 -0.503 1.00 91.38 111 VAL A N 1
ATOM 880 C CA . VAL A 1 111 ? -4.185 -3.905 0.742 1.00 91.38 111 VAL A CA 1
ATOM 881 C C . VAL A 1 111 ? -3.487 -2.592 0.462 1.00 91.38 111 VAL A C 1
ATOM 883 O O . VAL A 1 111 ? -2.735 -2.481 -0.505 1.00 91.38 111 VAL A O 1
ATOM 886 N N . VAL A 1 112 ? -3.744 -1.590 1.295 1.00 93.12 112 VAL A N 1
ATOM 887 C CA . VAL A 1 112 ? -3.086 -0.289 1.187 1.00 93.12 112 VAL A CA 1
ATOM 888 C C . VAL A 1 112 ? -2.070 -0.167 2.307 1.00 93.12 112 VAL A C 1
ATOM 890 O O . VAL A 1 112 ? -2.390 -0.355 3.477 1.00 93.12 112 VAL A O 1
ATOM 893 N N . TYR A 1 113 ? -0.841 0.170 1.949 1.00 92.81 113 TYR A N 1
ATOM 894 C CA . TYR A 1 113 ? 0.219 0.530 2.873 1.00 92.81 113 TYR A CA 1
ATOM 895 C C . TYR A 1 113 ? 0.563 2.003 2.711 1.00 92.81 113 TYR A C 1
ATOM 897 O O . TYR A 1 113 ? 0.783 2.493 1.603 1.00 92.81 113 TYR A O 1
ATOM 905 N N . VAL A 1 114 ? 0.667 2.704 3.831 1.00 91.44 114 VAL A N 1
ATOM 906 C CA . VAL A 1 114 ? 1.081 4.102 3.867 1.00 91.44 114 VAL A CA 1
ATOM 907 C C . VAL A 1 114 ? 2.542 4.156 4.296 1.00 91.44 114 VAL A C 1
ATOM 909 O O . VAL A 1 114 ? 2.924 3.756 5.406 1.00 91.44 114 VAL A O 1
ATOM 912 N N . GLY A 1 115 ? 3.385 4.658 3.392 1.00 86.56 115 GLY A N 1
ATOM 913 C CA . GLY A 1 115 ? 4.803 4.869 3.650 1.00 86.56 115 GLY A CA 1
ATOM 914 C C . GLY A 1 115 ? 5.033 5.734 4.888 1.00 86.56 115 GLY A C 1
ATOM 915 O O . GLY A 1 115 ? 4.167 6.494 5.317 1.00 86.56 115 GLY A O 1
ATOM 916 N N . THR A 1 116 ? 6.212 5.614 5.497 1.00 84.06 116 THR A N 1
ATOM 917 C CA . THR A 1 116 ? 6.545 6.438 6.670 1.00 84.06 116 THR A CA 1
ATOM 918 C C . THR A 1 116 ? 6.549 7.916 6.262 1.00 84.06 116 THR A C 1
ATOM 920 O O . THR A 1 116 ? 7.072 8.215 5.181 1.00 84.06 116 THR A O 1
ATOM 923 N N . PRO A 1 117 ? 6.017 8.829 7.100 1.00 81.38 117 PRO A N 1
ATOM 924 C CA . PRO A 1 117 ? 6.076 10.261 6.835 1.00 81.38 117 PRO A CA 1
ATOM 925 C C . PRO A 1 117 ? 7.492 10.703 6.467 1.00 81.38 117 PRO A C 1
ATOM 927 O O . PRO A 1 117 ? 8.440 10.494 7.226 1.00 81.38 117 PRO A O 1
ATOM 930 N N . SER A 1 118 ? 7.633 11.230 5.256 1.00 81.69 118 SER A N 1
ATOM 931 C CA . SER A 1 118 ? 8.887 11.692 4.661 1.00 81.69 118 SER A CA 1
ATOM 932 C C . SER A 1 118 ? 8.577 12.523 3.415 1.00 81.69 118 SER A C 1
ATOM 934 O O . SER A 1 118 ? 7.465 12.477 2.888 1.00 81.69 118 SER A O 1
ATOM 936 N N . HIS A 1 119 ? 9.564 13.249 2.890 1.00 78.94 119 HIS A N 1
ATOM 937 C CA . HIS A 1 119 ? 9.371 14.053 1.677 1.00 78.94 119 HIS A CA 1
ATOM 938 C C . HIS A 1 119 ? 9.016 13.220 0.432 1.00 78.94 119 HIS A C 1
ATOM 940 O O . HIS A 1 119 ? 8.417 13.736 -0.508 1.00 78.94 119 HIS A O 1
ATOM 946 N N . VAL A 1 120 ? 9.341 11.926 0.444 1.00 82.94 120 VAL A N 1
ATOM 947 C CA . VAL A 1 120 ? 9.078 10.960 -0.634 1.00 82.94 120 VAL A CA 1
ATOM 948 C C . VAL A 1 120 ? 8.001 9.943 -0.243 1.00 82.94 120 VAL A C 1
ATOM 950 O O . VAL A 1 120 ? 7.974 8.833 -0.772 1.00 82.94 120 VAL A O 1
ATOM 953 N N . GLN A 1 121 ? 7.127 10.292 0.708 1.00 88.19 121 GLN A N 1
ATOM 954 C CA . GLN A 1 121 ? 6.062 9.406 1.170 1.00 88.19 121 GLN A CA 1
ATOM 955 C C . GLN A 1 121 ? 5.136 9.008 0.015 1.00 88.19 121 GLN A C 1
ATOM 957 O O . GLN A 1 121 ? 4.730 9.835 -0.801 1.00 88.19 121 GLN A O 1
ATOM 962 N N . ARG A 1 122 ? 4.800 7.721 -0.040 1.00 92.62 122 ARG A N 1
ATOM 963 C CA . ARG A 1 122 ? 3.948 7.119 -1.068 1.00 92.62 122 ARG A CA 1
ATOM 964 C C . ARG A 1 122 ? 2.889 6.262 -0.395 1.00 92.62 122 ARG A C 1
ATOM 966 O O . ARG A 1 122 ? 3.165 5.658 0.648 1.00 92.62 122 ARG A O 1
ATOM 973 N N . LEU A 1 123 ? 1.725 6.168 -1.019 1.00 93.38 123 LEU A N 1
ATOM 974 C CA . LEU A 1 123 ? 0.797 5.076 -0.752 1.00 93.38 123 LEU A CA 1
ATOM 975 C C . LEU A 1 123 ? 1.149 3.932 -1.688 1.00 93.38 123 LEU A C 1
ATOM 977 O O . LEU A 1 123 ? 1.498 4.149 -2.847 1.00 93.38 123 LEU A O 1
ATOM 981 N N . ILE A 1 124 ? 1.057 2.717 -1.175 1.00 93.38 124 ILE A N 1
ATOM 982 C CA . ILE A 1 124 ? 1.272 1.496 -1.933 1.00 93.38 124 ILE A CA 1
ATOM 983 C C . ILE A 1 124 ? -0.032 0.715 -1.890 1.00 93.38 124 ILE A C 1
ATOM 985 O O . ILE A 1 124 ? -0.473 0.329 -0.812 1.00 93.38 124 ILE A O 1
ATOM 989 N N . THR A 1 125 ? -0.646 0.482 -3.042 1.00 92.44 125 THR A N 1
ATOM 990 C CA . THR A 1 125 ? -1.818 -0.383 -3.168 1.00 92.44 125 THR A CA 1
ATOM 991 C C . THR A 1 125 ? -1.379 -1.715 -3.760 1.00 92.44 125 THR A C 1
ATOM 993 O O . THR A 1 125 ? -0.719 -1.770 -4.794 1.00 92.44 125 THR A O 1
ATOM 996 N N . ILE A 1 126 ? -1.709 -2.809 -3.087 1.00 91.69 126 ILE A N 1
ATOM 997 C CA . ILE A 1 126 ? -1.412 -4.168 -3.534 1.00 91.69 126 ILE A CA 1
ATOM 998 C C . ILE A 1 126 ? -2.735 -4.767 -3.983 1.00 91.69 126 ILE A C 1
ATOM 1000 O O . ILE A 1 126 ? -3.617 -4.958 -3.146 1.00 91.69 126 ILE A O 1
ATOM 1004 N N . LYS A 1 127 ? -2.893 -5.019 -5.285 1.00 89.75 127 LYS A N 1
ATOM 1005 C CA . LYS A 1 127 ? -4.076 -5.707 -5.813 1.00 89.75 127 LYS A CA 1
ATOM 1006 C C . LYS A 1 127 ? -3.889 -7.207 -5.647 1.00 89.75 127 LYS A C 1
ATOM 1008 O O . LYS A 1 127 ? -2.842 -7.741 -6.021 1.00 89.75 127 LYS A O 1
ATOM 1013 N N . LEU A 1 128 ? -4.898 -7.870 -5.103 1.00 86.12 128 LEU A N 1
ATOM 1014 C CA . LEU A 1 128 ? -4.887 -9.292 -4.800 1.00 86.12 128 LEU A CA 1
ATOM 1015 C C . LEU A 1 128 ? -5.874 -10.037 -5.687 1.00 86.12 128 LEU A C 1
ATOM 1017 O O . LEU A 1 128 ? -6.949 -9.538 -6.023 1.00 86.12 128 LEU A O 1
ATOM 1021 N N . ASP A 1 129 ? -5.477 -11.244 -6.051 1.00 83.94 129 ASP A N 1
ATOM 1022 C CA . ASP A 1 129 ? -6.322 -12.217 -6.712 1.00 83.94 129 ASP A CA 1
ATOM 1023 C C . ASP A 1 129 ? -7.431 -12.677 -5.746 1.00 83.94 129 ASP A C 1
ATOM 1025 O O . ASP A 1 129 ? -7.127 -13.063 -4.613 1.00 83.94 129 ASP A O 1
ATOM 1029 N N . PRO A 1 130 ? -8.713 -12.610 -6.140 1.00 77.19 130 PRO A N 1
ATOM 1030 C CA . PRO A 1 130 ? -9.825 -12.875 -5.234 1.00 77.19 130 PRO A CA 1
ATOM 1031 C C . PRO A 1 130 ? -9.980 -14.345 -4.845 1.00 77.19 130 PRO A C 1
ATOM 1033 O O . PRO A 1 130 ? -10.552 -14.622 -3.791 1.00 77.19 130 PRO A O 1
ATOM 1036 N N . GLU A 1 131 ? -9.479 -15.271 -5.661 1.00 80.44 131 GLU A N 1
ATOM 1037 C CA . GLU A 1 131 ? -9.593 -16.708 -5.413 1.00 80.44 131 GLU A CA 1
ATOM 1038 C C . GLU A 1 131 ? -8.397 -17.230 -4.617 1.00 80.44 131 GLU A C 1
ATOM 1040 O O . GLU A 1 131 ? -8.542 -18.020 -3.685 1.00 80.44 131 GLU A O 1
ATOM 1045 N N . THR A 1 132 ? -7.197 -16.771 -4.971 1.00 80.25 132 THR A N 1
ATOM 1046 C CA . THR A 1 132 ? -5.934 -17.280 -4.424 1.00 80.25 132 THR A CA 1
ATOM 1047 C C . THR A 1 132 ? -5.329 -16.384 -3.346 1.00 80.25 132 THR A C 1
ATOM 1049 O O . THR A 1 132 ? -4.392 -16.802 -2.666 1.00 80.25 132 THR A O 1
ATOM 1052 N N . GLY A 1 133 ? -5.795 -15.138 -3.220 1.00 78.81 133 GLY A N 1
ATOM 1053 C CA . GLY A 1 133 ? -5.222 -14.117 -2.338 1.00 78.81 133 GLY A CA 1
ATOM 1054 C C . GLY A 1 133 ? -3.844 -13.613 -2.779 1.00 78.81 133 GLY A C 1
ATOM 1055 O O . GLY A 1 133 ? -3.262 -12.756 -2.117 1.00 78.81 133 GLY A O 1
ATOM 1056 N N . LYS A 1 134 ? -3.278 -14.126 -3.878 1.00 83.56 134 LYS A N 1
ATOM 1057 C CA . LYS A 1 134 ? -1.923 -13.772 -4.320 1.00 83.56 134 LYS A CA 1
ATOM 1058 C C . LYS A 1 134 ? -1.864 -12.334 -4.817 1.00 83.56 134 LYS A C 1
ATOM 1060 O O . LYS A 1 134 ? -2.786 -11.845 -5.461 1.00 83.56 134 LYS A O 1
ATOM 1065 N N . ALA A 1 135 ? -0.743 -11.668 -4.565 1.00 87.06 135 ALA A N 1
ATOM 1066 C CA . ALA A 1 135 ? -0.530 -10.323 -5.073 1.00 87.06 135 ALA A CA 1
ATOM 1067 C C . ALA A 1 135 ? -0.305 -10.333 -6.590 1.00 87.06 135 ALA A C 1
ATOM 1069 O O . ALA A 1 135 ? 0.593 -11.011 -7.086 1.00 87.06 135 ALA A O 1
ATOM 1070 N N . LEU A 1 136 ? -1.126 -9.564 -7.303 1.00 88.69 136 LEU A N 1
ATOM 1071 C CA . LEU A 1 136 ? -1.109 -9.434 -8.758 1.00 88.69 136 LEU A CA 1
ATOM 1072 C C . LEU A 1 136 ? -0.247 -8.248 -9.184 1.00 88.69 136 LEU A C 1
ATOM 1074 O O . LEU A 1 136 ? 0.692 -8.384 -9.969 1.00 88.69 136 LEU A O 1
ATOM 1078 N N . THR A 1 137 ? -0.552 -7.074 -8.633 1.00 91.25 137 THR A N 1
ATOM 1079 C CA . THR A 1 137 ? 0.119 -5.821 -8.975 1.00 91.25 137 THR A CA 1
ATOM 1080 C C . THR A 1 137 ? 0.353 -4.970 -7.740 1.00 91.25 137 THR A C 1
ATOM 1082 O O . THR A 1 137 ? -0.334 -5.089 -6.721 1.00 91.25 137 THR A O 1
ATOM 1085 N N . VAL A 1 138 ? 1.346 -4.094 -7.843 1.00 92.56 138 VAL A N 1
ATOM 1086 C CA . VAL A 1 138 ? 1.633 -3.062 -6.851 1.00 92.56 138 VAL A CA 1
ATOM 1087 C C . VAL A 1 138 ? 1.540 -1.719 -7.545 1.00 92.56 138 VAL A C 1
ATOM 1089 O O . VAL A 1 138 ? 2.280 -1.475 -8.497 1.00 92.56 138 VAL A O 1
ATOM 1092 N N . SER A 1 139 ? 0.670 -0.847 -7.048 1.00 94.12 139 SER A N 1
ATOM 1093 C CA . SER A 1 139 ? 0.600 0.542 -7.491 1.00 94.12 139 SER A CA 1
ATOM 1094 C C . SER A 1 139 ? 1.174 1.456 -6.420 1.00 94.12 139 SER A C 1
ATOM 1096 O O . SER A 1 139 ? 0.995 1.222 -5.225 1.00 94.12 139 SER A O 1
ATOM 1098 N N . LYS A 1 140 ? 1.891 2.493 -6.839 1.00 95.31 140 LYS A N 1
ATOM 1099 C CA . LYS A 1 140 ? 2.493 3.492 -5.962 1.00 95.31 140 LYS A CA 1
ATOM 1100 C C . LYS A 1 140 ? 1.950 4.856 -6.342 1.00 95.31 140 LYS A C 1
ATOM 1102 O O . LYS A 1 140 ? 2.059 5.266 -7.494 1.00 95.31 140 LYS A O 1
ATOM 1107 N N . ILE A 1 141 ? 1.385 5.534 -5.354 1.00 94.69 141 ILE A N 1
ATOM 1108 C CA . ILE A 1 141 ? 0.679 6.802 -5.514 1.00 94.69 141 ILE A CA 1
ATOM 1109 C C . ILE A 1 141 ? 1.455 7.863 -4.725 1.00 94.69 141 ILE A C 1
ATOM 1111 O O . ILE A 1 141 ? 1.819 7.613 -3.564 1.00 94.69 141 ILE A O 1
ATOM 1115 N N . PRO A 1 142 ? 1.768 9.020 -5.329 1.00 93.44 142 PRO A N 1
ATOM 1116 C CA . PRO A 1 142 ? 2.514 10.070 -4.656 1.00 93.44 142 PRO A CA 1
ATOM 1117 C C . PRO A 1 142 ? 1.673 10.695 -3.543 1.00 93.44 142 PRO A C 1
ATOM 1119 O O . PRO A 1 142 ? 0.470 10.889 -3.688 1.00 93.44 142 PRO A O 1
ATOM 1122 N N . TYR A 1 143 ? 2.322 11.031 -2.430 1.00 88.75 143 TYR A N 1
ATOM 1123 C CA . TYR A 1 143 ? 1.673 11.728 -1.318 1.00 88.75 143 TYR A CA 1
ATOM 1124 C C . TYR A 1 143 ? 2.558 12.819 -0.713 1.00 88.75 143 TYR A C 1
ATOM 1126 O O . TYR A 1 143 ? 2.091 13.909 -0.405 1.00 88.75 143 TYR A O 1
ATOM 1134 N N . GLY A 1 144 ? 3.860 12.555 -0.581 1.00 85.94 144 GLY A N 1
ATOM 1135 C CA . GLY A 1 144 ? 4.836 13.559 -0.166 1.00 85.94 144 GLY A CA 1
ATOM 1136 C C . GLY A 1 144 ? 5.172 14.572 -1.275 1.00 85.94 144 GLY A C 1
ATOM 1137 O O . GLY A 1 144 ? 5.026 14.265 -2.461 1.00 85.94 144 GLY A O 1
ATOM 1138 N N . PRO A 1 145 ? 5.716 15.751 -0.916 1.00 85.62 145 PRO A N 1
ATOM 1139 C CA . PRO A 1 145 ? 6.010 16.846 -1.851 1.00 85.62 145 PRO A CA 1
ATOM 1140 C C . PRO A 1 145 ? 7.010 16.482 -2.962 1.00 85.62 145 PRO A C 1
ATOM 1142 O O . PRO A 1 145 ? 6.986 17.074 -4.036 1.00 85.62 145 PRO A O 1
ATOM 1145 N N . HIS A 1 146 ? 7.883 15.498 -2.732 1.00 90.50 146 HIS A N 1
ATOM 1146 C CA . HIS A 1 146 ? 8.859 15.009 -3.713 1.00 90.50 146 HIS A CA 1
ATOM 1147 C C . HIS A 1 146 ? 8.554 13.583 -4.186 1.00 90.50 146 HIS A C 1
ATOM 1149 O O . HIS A 1 146 ? 9.359 12.964 -4.883 1.00 90.50 146 HIS A O 1
ATOM 1155 N N . ALA A 1 147 ? 7.391 13.036 -3.822 1.00 91.75 147 ALA A N 1
ATOM 1156 C CA . ALA A 1 147 ? 7.027 11.672 -4.178 1.00 91.75 147 ALA A CA 1
ATOM 1157 C C . ALA A 1 147 ? 6.843 11.504 -5.692 1.00 91.75 147 ALA A C 1
ATOM 1159 O O . ALA A 1 147 ? 7.254 10.475 -6.223 1.00 91.75 147 ALA A O 1
ATOM 1160 N N . ARG A 1 148 ? 6.308 12.527 -6.377 1.00 94.62 148 ARG A N 1
ATOM 1161 C CA . ARG A 1 148 ? 6.119 12.539 -7.835 1.00 94.62 148 ARG A CA 1
ATOM 1162 C C . ARG A 1 148 ? 7.431 12.328 -8.589 1.00 94.62 148 ARG A C 1
ATOM 1164 O O . ARG A 1 148 ? 7.553 11.344 -9.305 1.00 94.62 148 ARG A O 1
ATOM 1171 N N . ALA A 1 149 ? 8.423 13.190 -8.361 1.00 93.38 149 ALA A N 1
ATOM 1172 C CA . ALA A 1 149 ? 9.728 13.085 -9.019 1.00 93.38 149 ALA A CA 1
ATOM 1173 C C . ALA A 1 149 ? 10.394 11.722 -8.753 1.00 93.38 149 ALA A C 1
ATOM 1175 O O . ALA A 1 149 ? 10.954 11.099 -9.652 1.00 93.38 149 ALA A O 1
ATOM 1176 N N . GLY A 1 150 ? 10.270 11.210 -7.523 1.00 92.75 150 GLY A N 1
ATOM 1177 C CA . GLY A 1 150 ? 10.789 9.889 -7.181 1.00 92.75 150 GLY A CA 1
ATOM 1178 C C . GLY A 1 150 ? 10.068 8.732 -7.885 1.00 92.75 150 GLY A C 1
ATOM 1179 O O . GLY A 1 150 ? 10.693 7.702 -8.116 1.00 92.75 150 GLY A O 1
ATOM 1180 N N . LEU A 1 151 ? 8.776 8.866 -8.201 1.00 94.81 151 LEU A N 1
ATOM 1181 C CA . LEU A 1 151 ? 8.021 7.860 -8.957 1.00 94.81 151 LEU A CA 1
ATOM 1182 C C . LEU A 1 151 ? 8.271 7.963 -10.465 1.00 94.81 151 LEU A C 1
ATOM 1184 O O . LEU A 1 151 ? 8.371 6.930 -11.116 1.00 94.81 151 LEU A O 1
ATOM 1188 N N . GLU A 1 152 ? 8.454 9.172 -10.998 1.00 95.50 152 GLU A N 1
ATOM 1189 C CA . GLU A 1 152 ? 8.882 9.397 -12.387 1.00 95.50 152 GLU A CA 1
ATOM 1190 C C . GLU A 1 152 ? 10.243 8.735 -12.653 1.00 95.50 152 GLU A C 1
ATOM 1192 O O . GLU A 1 152 ? 10.399 7.967 -13.605 1.00 95.50 152 GLU A O 1
ATOM 1197 N N . GLN A 1 153 ? 11.217 8.959 -11.765 1.00 95.12 153 GLN A N 1
ATOM 1198 C CA . GLN A 1 153 ? 12.528 8.315 -11.856 1.00 95.12 153 GLN A CA 1
ATOM 1199 C C . GLN A 1 153 ? 12.430 6.788 -11.724 1.00 95.12 153 GLN A C 1
ATOM 1201 O O . GLN A 1 153 ? 13.144 6.057 -12.411 1.00 95.12 153 GLN A O 1
ATOM 1206 N N . GLU A 1 154 ? 11.548 6.292 -10.856 1.00 95.44 154 GLU A N 1
ATOM 1207 C CA . GLU A 1 154 ? 11.329 4.856 -10.691 1.00 95.44 154 GLU A CA 1
ATOM 1208 C C . GLU A 1 154 ? 10.697 4.222 -11.939 1.00 95.44 154 GLU A C 1
ATOM 1210 O O . GLU A 1 154 ? 11.171 3.178 -12.384 1.00 95.44 154 GLU A O 1
ATOM 1215 N N . ALA A 1 155 ? 9.702 4.871 -12.555 1.00 96.44 155 ALA A N 1
ATOM 1216 C CA . ALA A 1 155 ? 9.106 4.434 -13.818 1.00 96.44 155 ALA A CA 1
ATOM 1217 C C . ALA A 1 155 ? 10.167 4.306 -14.915 1.00 96.44 155 ALA A C 1
ATOM 1219 O O . ALA A 1 155 ? 10.276 3.268 -15.573 1.00 96.44 155 ALA A O 1
ATOM 1220 N N . TYR A 1 156 ? 10.993 5.345 -15.061 1.00 96.44 156 TYR A N 1
ATOM 1221 C CA . TYR A 1 156 ? 12.113 5.344 -15.992 1.00 96.44 156 TYR A CA 1
ATOM 1222 C C . TYR A 1 156 ? 13.070 4.172 -15.723 1.00 96.44 156 TYR A C 1
ATOM 1224 O O . TYR A 1 156 ? 13.415 3.432 -16.645 1.00 96.44 156 TYR A O 1
ATOM 1232 N N . MET A 1 157 ? 13.454 3.961 -14.460 1.00 96.81 157 MET A N 1
ATOM 1233 C CA . MET A 1 157 ? 14.392 2.906 -14.073 1.00 96.81 157 MET A CA 1
ATOM 1234 C C . MET A 1 157 ? 13.840 1.502 -14.337 1.00 96.81 157 MET A C 1
ATOM 1236 O O . MET A 1 157 ? 14.568 0.652 -14.839 1.00 96.81 157 MET A O 1
ATOM 1240 N N . LEU A 1 158 ? 12.563 1.243 -14.042 1.00 96.12 158 LEU A N 1
ATOM 1241 C CA . LEU A 1 158 ? 11.943 -0.058 -14.315 1.00 96.12 158 LEU A CA 1
ATOM 1242 C C . LEU A 1 158 ? 11.906 -0.360 -15.815 1.00 96.12 158 LEU A C 1
ATOM 1244 O O . LEU A 1 158 ? 12.212 -1.481 -16.218 1.00 96.12 158 LEU A O 1
ATOM 1248 N N . ASN A 1 159 ? 11.587 0.638 -16.645 1.00 95.81 159 ASN A N 1
ATOM 1249 C CA . ASN A 1 159 ? 11.623 0.481 -18.097 1.00 95.81 159 ASN A CA 1
ATOM 1250 C C . ASN A 1 159 ? 13.052 0.207 -18.596 1.00 95.81 159 ASN A C 1
ATOM 1252 O O . ASN A 1 159 ? 13.277 -0.706 -19.388 1.00 95.81 159 ASN A O 1
ATOM 1256 N N . TRP A 1 160 ? 14.035 0.948 -18.078 1.00 96.81 160 TRP A N 1
ATOM 1257 C CA . TRP A 1 160 ? 15.442 0.739 -18.410 1.00 96.81 160 TRP A CA 1
ATOM 1258 C C . TRP A 1 160 ? 15.930 -0.663 -18.004 1.00 96.81 160 TRP A C 1
ATOM 1260 O O . TRP A 1 160 ? 16.550 -1.359 -18.810 1.00 96.81 160 TRP A O 1
ATOM 1270 N N . LEU A 1 161 ? 15.598 -1.119 -16.790 1.00 95.94 161 LEU A N 1
ATOM 1271 C CA . LEU A 1 161 ? 15.948 -2.451 -16.289 1.00 95.94 161 LEU A CA 1
ATOM 1272 C C . LEU A 1 161 ? 15.286 -3.567 -17.098 1.00 95.94 161 LEU A C 1
ATOM 1274 O O . LEU A 1 161 ? 15.926 -4.582 -17.347 1.00 95.94 161 LEU A O 1
ATOM 1278 N N . ALA A 1 162 ? 14.041 -3.390 -17.542 1.00 93.81 162 ALA A N 1
ATOM 1279 C CA . ALA A 1 162 ? 13.374 -4.373 -18.392 1.00 93.81 162 ALA A CA 1
ATOM 1280 C C . ALA A 1 162 ? 14.107 -4.578 -19.730 1.00 93.81 162 ALA A C 1
ATOM 1282 O O . ALA A 1 162 ? 14.149 -5.698 -20.235 1.00 93.81 162 ALA A O 1
ATOM 1283 N N . GLN A 1 163 ? 14.711 -3.517 -20.273 1.00 95.44 163 GLN A N 1
ATOM 1284 C CA . GLN A 1 163 ? 15.464 -3.558 -21.530 1.00 95.44 163 GLN A CA 1
ATOM 1285 C C . GLN A 1 163 ? 16.870 -4.152 -21.365 1.00 95.44 163 GLN A C 1
ATOM 1287 O O . GLN A 1 163 ? 17.321 -4.894 -22.232 1.00 95.44 163 GLN A O 1
ATOM 1292 N N . HIS A 1 164 ? 17.561 -3.834 -20.266 1.00 96.25 164 HIS A N 1
ATOM 1293 C CA . HIS A 1 164 ? 18.977 -4.189 -20.087 1.00 96.25 164 HIS A CA 1
ATOM 1294 C C . HIS A 1 164 ? 19.190 -5.447 -19.233 1.00 96.25 164 HIS A C 1
ATOM 1296 O O . HIS A 1 164 ? 20.189 -6.142 -19.396 1.00 96.25 164 HIS A O 1
ATOM 1302 N N . PHE A 1 165 ? 18.254 -5.760 -18.335 1.00 93.94 165 PHE A N 1
ATOM 1303 C CA . PHE A 1 165 ? 18.325 -6.879 -17.391 1.00 93.94 165 PHE A CA 1
ATOM 1304 C C . PHE A 1 165 ? 16.954 -7.574 -17.266 1.00 93.94 165 PHE A C 1
ATOM 1306 O O . PHE A 1 165 ? 16.334 -7.558 -16.191 1.00 93.94 165 PHE A O 1
ATOM 1313 N N . PRO A 1 166 ? 16.443 -8.186 -18.351 1.00 90.75 166 PRO A N 1
ATOM 1314 C CA . PRO A 1 166 ? 15.114 -8.787 -18.362 1.00 90.75 166 PRO A CA 1
ATOM 1315 C C . PRO A 1 166 ? 14.968 -9.840 -17.256 1.00 90.75 166 PRO A C 1
ATOM 1317 O O . PRO A 1 166 ? 15.838 -10.680 -17.043 1.00 90.75 166 PRO A O 1
ATOM 1320 N N . GLY A 1 167 ? 13.862 -9.773 -16.514 1.00 87.75 167 GLY A N 1
ATOM 1321 C CA . GLY A 1 167 ? 13.575 -10.683 -15.401 1.00 87.75 167 GLY A CA 1
ATOM 1322 C C . GLY A 1 167 ? 14.266 -10.340 -14.074 1.00 87.75 167 GLY A C 1
ATOM 1323 O O . GLY A 1 167 ? 13.940 -10.956 -13.058 1.00 87.75 167 GLY A O 1
ATOM 1324 N N . HIS A 1 168 ? 15.156 -9.340 -14.010 1.00 87.50 168 HIS A N 1
ATOM 1325 C CA . HIS A 1 168 ? 15.849 -8.964 -12.766 1.00 87.50 168 HIS A CA 1
ATOM 1326 C C . HIS A 1 168 ? 15.076 -7.978 -11.880 1.00 87.50 168 HIS A C 1
ATOM 1328 O O . HIS A 1 168 ? 15.241 -8.018 -10.659 1.00 87.50 168 HIS A O 1
ATOM 1334 N N . ALA A 1 169 ? 14.152 -7.201 -12.437 1.00 89.81 169 ALA A N 1
ATOM 1335 C CA . ALA A 1 169 ? 13.302 -6.264 -11.699 1.00 89.81 169 ALA A CA 1
ATOM 1336 C C . ALA A 1 169 ? 11.804 -6.542 -11.925 1.00 89.81 169 ALA A C 1
ATOM 1338 O O . ALA A 1 169 ? 11.451 -7.310 -12.824 1.00 89.81 169 ALA A O 1
ATOM 1339 N N . PRO A 1 170 ? 10.915 -5.948 -11.106 1.00 92.94 170 PRO A N 1
ATOM 1340 C CA . PRO A 1 170 ? 9.502 -5.820 -11.446 1.00 92.94 170 PRO A CA 1
ATOM 1341 C C . PRO A 1 170 ? 9.312 -5.200 -12.834 1.00 92.94 170 PRO A C 1
ATOM 1343 O O . PRO A 1 170 ? 10.077 -4.329 -13.242 1.00 92.94 170 PRO A O 1
ATOM 1346 N N . VAL A 1 171 ? 8.276 -5.628 -13.545 1.00 94.50 171 VAL A N 1
ATOM 1347 C CA . VAL A 1 171 ? 7.915 -5.061 -14.844 1.00 94.50 171 VAL A CA 1
ATOM 1348 C C . VAL A 1 171 ? 7.012 -3.858 -14.614 1.00 94.50 171 VAL A C 1
ATOM 1350 O O . VAL A 1 171 ? 6.027 -3.955 -13.878 1.00 94.50 171 VAL A O 1
ATOM 1353 N N . LEU A 1 172 ? 7.332 -2.731 -15.251 1.00 96.44 172 LEU A N 1
ATOM 1354 C CA . LEU A 1 172 ? 6.430 -1.587 -15.327 1.00 96.44 172 LEU A CA 1
ATOM 1355 C C . LEU A 1 172 ? 5.207 -1.971 -16.168 1.00 96.44 172 LEU A C 1
ATOM 1357 O O . LEU A 1 172 ? 5.346 -2.285 -17.346 1.00 96.44 172 LEU A O 1
ATOM 1361 N N . LEU A 1 173 ? 4.020 -1.950 -15.563 1.00 95.94 173 LEU A N 1
ATOM 1362 C CA . LEU A 1 173 ? 2.762 -2.275 -16.241 1.00 95.94 173 LEU A CA 1
ATOM 1363 C C . LEU A 1 173 ? 2.045 -1.018 -16.730 1.00 95.94 173 LEU A C 1
ATOM 1365 O O . LEU A 1 173 ? 1.466 -1.022 -17.810 1.00 95.94 173 LEU A O 1
ATOM 1369 N N . ASN A 1 174 ? 2.066 0.047 -15.925 1.00 95.81 174 ASN A N 1
ATOM 1370 C CA . ASN A 1 174 ? 1.441 1.317 -16.266 1.00 95.81 174 ASN A CA 1
ATOM 1371 C C . ASN A 1 174 ? 2.149 2.493 -15.581 1.00 95.81 174 ASN A C 1
ATOM 1373 O O . ASN A 1 174 ? 2.584 2.383 -14.432 1.00 95.81 174 ASN A O 1
ATOM 1377 N N . TRP A 1 175 ? 2.193 3.628 -16.273 1.00 95.88 175 TRP A N 1
ATOM 1378 C CA . TRP A 1 175 ? 2.567 4.927 -15.728 1.00 95.88 175 TRP A CA 1
ATOM 1379 C C . TRP A 1 175 ? 1.501 5.945 -16.127 1.00 95.88 175 TRP A C 1
ATOM 1381 O O . TRP A 1 175 ? 1.339 6.246 -17.309 1.00 95.88 175 TRP A O 1
ATOM 1391 N N . ASP A 1 176 ? 0.782 6.471 -15.141 1.00 93.50 176 ASP A N 1
ATOM 1392 C CA . ASP A 1 176 ? -0.147 7.578 -15.344 1.00 93.50 176 ASP A CA 1
ATOM 1393 C C . ASP A 1 176 ? 0.571 8.895 -15.037 1.00 93.50 176 ASP A C 1
ATOM 1395 O O . ASP A 1 176 ? 0.829 9.219 -13.880 1.00 93.50 176 ASP A O 1
ATOM 1399 N N . GLY A 1 177 ? 0.907 9.654 -16.082 1.00 90.19 177 GLY A N 1
ATOM 1400 C CA . GLY A 1 177 ? 1.618 10.924 -15.951 1.00 90.19 177 GLY A CA 1
ATOM 1401 C C . GLY A 1 177 ? 0.796 12.046 -15.310 1.00 90.19 177 GLY A C 1
ATOM 1402 O O . GLY A 1 177 ? 1.388 12.988 -14.779 1.00 90.19 177 GLY A O 1
ATOM 1403 N N . GLU A 1 178 ? -0.535 11.964 -15.319 1.00 89.81 178 GLU A N 1
ATOM 1404 C CA . GLU A 1 178 ? -1.392 12.975 -14.697 1.00 89.81 178 GLU A CA 1
ATOM 1405 C C . GLU A 1 178 ? -1.362 12.806 -13.176 1.00 89.81 178 GLU A C 1
ATOM 1407 O O . GLU A 1 178 ? -0.887 13.691 -12.457 1.00 89.81 178 GLU A O 1
ATOM 1412 N N . SER A 1 179 ? -1.743 11.619 -12.695 1.00 87.00 179 SER A N 1
ATOM 1413 C CA . SER A 1 179 ? -1.744 11.289 -11.264 1.00 87.00 179 SER A CA 1
ATOM 1414 C C . SER A 1 179 ? -0.361 10.928 -10.703 1.00 87.00 179 SER A C 1
ATOM 1416 O O . SER A 1 179 ? -0.203 10.789 -9.488 1.00 87.00 179 SER A O 1
ATOM 1418 N N . ALA A 1 180 ? 0.648 10.784 -11.570 1.00 91.69 180 ALA A N 1
ATOM 1419 C CA . ALA A 1 180 ? 1.974 10.249 -11.252 1.00 91.69 180 ALA A CA 1
ATOM 1420 C C . ALA A 1 180 ? 1.916 8.878 -10.546 1.00 91.69 180 ALA A C 1
ATOM 1422 O O . ALA A 1 180 ? 2.737 8.570 -9.676 1.00 91.69 180 ALA A O 1
ATOM 1423 N N . CYS A 1 181 ? 0.930 8.055 -10.918 1.00 93.50 181 CYS A N 1
ATOM 1424 C CA . CYS A 1 181 ? 0.737 6.711 -10.389 1.00 93.50 181 CYS A CA 1
ATOM 1425 C C . CYS A 1 181 ? 1.545 5.686 -11.195 1.00 93.50 181 CYS A C 1
ATOM 1427 O O . CYS A 1 181 ? 1.400 5.550 -12.411 1.00 93.50 181 CYS A O 1
ATOM 1429 N N . LEU A 1 182 ? 2.377 4.925 -10.487 1.00 96.06 182 LEU A N 1
ATOM 1430 C CA . LEU A 1 182 ? 3.198 3.851 -11.037 1.00 96.06 182 LEU A CA 1
ATOM 1431 C C . LEU A 1 182 ? 2.564 2.502 -10.706 1.00 96.06 182 LEU A C 1
ATOM 1433 O O . LEU A 1 182 ? 2.416 2.197 -9.528 1.00 96.06 182 LEU A O 1
ATOM 1437 N N . THR A 1 183 ? 2.267 1.658 -11.694 1.00 95.38 183 THR A N 1
ATOM 1438 C CA . THR A 1 183 ? 1.826 0.269 -11.465 1.00 95.38 183 THR A CA 1
ATOM 1439 C C . THR A 1 183 ? 2.848 -0.716 -12.009 1.00 95.38 183 THR A C 1
ATOM 1441 O O . THR A 1 183 ? 3.257 -0.622 -13.164 1.00 95.38 183 THR A O 1
ATOM 1444 N N . GLN A 1 184 ? 3.230 -1.697 -11.196 1.00 95.50 184 GLN A N 1
ATOM 1445 C CA . GLN A 1 184 ? 4.225 -2.709 -11.543 1.00 95.50 184 GLN A CA 1
ATOM 1446 C C . GLN A 1 184 ? 3.757 -4.125 -11.194 1.00 95.50 184 GLN A C 1
ATOM 1448 O O . GLN A 1 184 ? 2.885 -4.321 -10.340 1.00 95.50 184 GLN A O 1
ATOM 1453 N N . SER A 1 185 ? 4.370 -5.121 -11.832 1.00 93.38 185 SER A N 1
ATOM 1454 C CA . SER A 1 185 ? 4.171 -6.528 -11.493 1.00 93.38 185 SER A CA 1
ATOM 1455 C C . SER A 1 185 ? 4.719 -6.840 -10.101 1.00 93.38 185 SER A C 1
ATOM 1457 O O . SER A 1 185 ? 5.693 -6.239 -9.640 1.00 93.38 185 SER A O 1
ATOM 1459 N N . VAL A 1 186 ? 4.152 -7.843 -9.439 1.00 88.88 186 VAL A N 1
ATOM 1460 C CA . VAL A 1 186 ? 4.757 -8.393 -8.223 1.00 88.88 186 VAL A CA 1
ATOM 1461 C C . VAL A 1 186 ? 5.889 -9.330 -8.624 1.00 88.88 186 VAL A C 1
ATOM 1463 O O . VAL A 1 186 ? 5.684 -10.261 -9.399 1.00 88.88 186 VAL A O 1
ATOM 1466 N N . LYS A 1 187 ? 7.094 -9.097 -8.098 1.00 82.94 187 LYS A N 1
ATOM 1467 C CA . LYS A 1 187 ? 8.204 -10.040 -8.238 1.00 82.94 187 LYS A CA 1
ATOM 1468 C C . LYS A 1 187 ? 8.315 -10.883 -6.961 1.00 82.94 187 LYS A C 1
ATOM 1470 O O . LYS A 1 187 ? 8.498 -10.301 -5.892 1.00 82.94 187 LYS A O 1
ATOM 1475 N N . PRO A 1 188 ? 8.222 -12.223 -7.043 1.00 66.56 188 PRO A N 1
ATOM 1476 C CA . PRO A 1 188 ? 8.461 -13.090 -5.898 1.00 66.56 188 PRO A CA 1
ATOM 1477 C C . PRO A 1 188 ? 9.912 -12.950 -5.431 1.00 66.56 188 PRO A C 1
ATOM 1479 O O . PRO A 1 188 ? 10.841 -13.032 -6.235 1.00 66.56 188 PRO A O 1
ATOM 1482 N N . GLY A 1 189 ? 10.113 -12.739 -4.136 1.00 62.59 189 GLY A N 1
ATOM 1483 C CA . GLY A 1 189 ? 11.440 -12.647 -3.544 1.00 62.59 189 GLY A CA 1
ATOM 1484 C C . GLY A 1 189 ? 11.364 -12.337 -2.056 1.00 62.59 189 GLY A C 1
ATOM 1485 O O . GLY A 1 189 ? 10.404 -11.729 -1.587 1.00 62.59 189 GLY A O 1
ATOM 1486 N N . HIS A 1 190 ? 12.380 -12.761 -1.311 1.00 52.69 190 HIS A N 1
ATOM 1487 C CA . HIS A 1 190 ? 12.576 -12.310 0.060 1.00 52.69 190 HIS A CA 1
ATOM 1488 C C . HIS A 1 190 ? 13.396 -11.024 0.048 1.00 52.69 190 HIS A C 1
ATOM 1490 O O . HIS A 1 190 ? 14.376 -10.916 -0.686 1.00 52.69 190 HIS A O 1
ATOM 1496 N N . GLN A 1 191 ? 13.002 -10.055 0.873 1.00 50.28 191 GLN A N 1
ATOM 1497 C CA . GLN A 1 191 ? 13.836 -8.894 1.143 1.00 50.28 191 GLN A CA 1
ATOM 1498 C C . GLN A 1 191 ? 15.094 -9.377 1.877 1.00 50.28 191 GLN A C 1
ATOM 1500 O O . GLN A 1 191 ? 15.047 -9.692 3.065 1.00 50.28 191 GLN A O 1
ATOM 1505 N N . ILE A 1 192 ? 16.193 -9.500 1.139 1.00 47.34 192 ILE A N 1
ATOM 1506 C CA . ILE A 1 192 ? 17.544 -9.592 1.691 1.00 47.34 192 ILE A CA 1
ATOM 1507 C C . ILE A 1 192 ? 17.916 -8.151 2.077 1.00 47.34 192 ILE A C 1
ATOM 1509 O O . ILE A 1 192 ? 17.496 -7.232 1.377 1.00 47.34 192 ILE A O 1
ATOM 1513 N N . ASP A 1 193 ? 18.563 -7.964 3.229 1.00 44.56 193 ASP A N 1
ATOM 1514 C CA . ASP A 1 193 ? 18.861 -6.682 3.895 1.00 44.56 193 ASP A CA 1
ATOM 1515 C C . ASP A 1 193 ? 18.949 -5.429 2.997 1.00 44.56 193 ASP A C 1
ATOM 1517 O O . ASP A 1 193 ? 19.503 -5.444 1.903 1.00 44.56 193 ASP A O 1
ATOM 1521 N N . THR A 1 194 ? 18.490 -4.279 3.505 1.00 46.69 194 THR A N 1
ATOM 1522 C CA . THR A 1 194 ? 18.654 -2.971 2.831 1.00 46.69 194 THR A CA 1
ATOM 1523 C C . THR A 1 194 ? 20.098 -2.460 2.805 1.00 46.69 194 THR A C 1
ATOM 1525 O O . THR A 1 194 ? 20.331 -1.339 2.350 1.00 46.69 194 THR A O 1
ATOM 1528 N N . GLU A 1 195 ? 21.068 -3.236 3.296 1.00 38.84 195 GLU A N 1
ATOM 1529 C CA . GLU A 1 195 ? 22.473 -2.997 2.984 1.00 38.84 195 GLU A CA 1
ATOM 1530 C C . GLU A 1 195 ? 22.682 -3.297 1.499 1.00 38.84 195 GLU A C 1
ATOM 1532 O O . GLU A 1 195 ? 23.020 -4.406 1.093 1.00 38.84 195 GLU A O 1
ATOM 1537 N N . LEU A 1 196 ? 22.448 -2.279 0.670 1.00 36.47 196 LEU A N 1
ATOM 1538 C CA . LEU A 1 196 ? 23.028 -2.208 -0.660 1.00 36.47 196 LEU A CA 1
ATOM 1539 C C . LEU A 1 196 ? 24.533 -2.436 -0.505 1.00 36.47 196 LEU A C 1
ATOM 1541 O O . LEU A 1 196 ? 25.250 -1.572 -0.006 1.00 36.47 196 LEU A O 1
ATOM 1545 N N . THR A 1 197 ? 24.949 -3.643 -0.874 1.00 36.19 197 THR A N 1
ATOM 1546 C CA . THR A 1 197 ? 26.229 -4.009 -1.470 1.00 36.19 197 THR A CA 1
ATOM 1547 C C . THR A 1 197 ? 27.334 -2.993 -1.180 1.00 36.19 197 THR A C 1
ATOM 1549 O O . THR A 1 197 ? 27.500 -2.016 -1.912 1.00 36.19 197 THR A O 1
ATOM 1552 N N . ARG A 1 198 ? 28.153 -3.241 -0.145 1.00 26.73 198 ARG A N 1
ATOM 1553 C CA . ARG A 1 198 ? 29.528 -2.725 -0.195 1.00 26.73 198 ARG A CA 1
ATOM 1554 C C . ARG A 1 198 ? 30.109 -3.203 -1.530 1.00 26.73 198 ARG A C 1
ATOM 1556 O O . ARG A 1 198 ? 29.994 -4.399 -1.807 1.00 26.73 198 ARG A O 1
ATOM 1563 N N . PRO A 1 199 ? 30.677 -2.323 -2.369 1.00 34.00 199 PRO A N 1
ATOM 1564 C CA . PRO A 1 199 ? 31.356 -2.789 -3.562 1.00 34.00 199 PRO A CA 1
ATOM 1565 C C . PRO A 1 199 ? 32.457 -3.747 -3.103 1.00 34.00 199 PRO A C 1
ATOM 1567 O O . PRO A 1 199 ? 33.298 -3.378 -2.279 1.00 34.00 199 PRO A O 1
ATOM 1570 N N . LEU A 1 200 ? 32.422 -4.986 -3.595 1.00 34.50 200 LEU A N 1
ATOM 1571 C CA . LEU A 1 200 ? 33.623 -5.805 -3.655 1.00 34.50 200 LEU A CA 1
ATOM 1572 C C . LEU A 1 200 ? 34.531 -5.093 -4.656 1.00 34.50 200 LEU A C 1
ATOM 1574 O O . LEU A 1 200 ? 34.379 -5.233 -5.865 1.00 34.50 200 LEU A O 1
ATOM 1578 N N . ILE A 1 201 ? 35.369 -4.208 -4.125 1.00 36.84 201 ILE A N 1
ATOM 1579 C CA . ILE A 1 201 ? 36.572 -3.759 -4.803 1.00 36.84 201 ILE A CA 1
ATOM 1580 C C . ILE A 1 201 ? 37.544 -4.927 -4.635 1.00 36.84 201 ILE A C 1
ATOM 1582 O O . ILE A 1 201 ? 38.051 -5.138 -3.532 1.00 36.84 201 ILE A O 1
ATOM 1586 N N . GLU A 1 202 ? 37.714 -5.713 -5.695 1.00 35.50 202 GLU A N 1
ATOM 1587 C CA . GLU A 1 2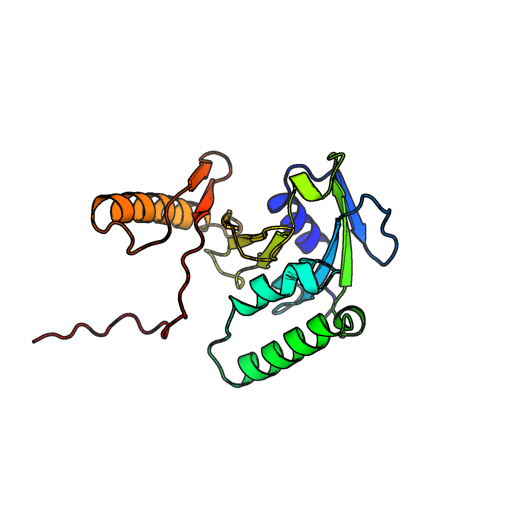02 ? 38.943 -6.478 -5.934 1.00 35.50 202 GLU A CA 1
ATOM 1588 C C . GLU A 1 202 ? 39.852 -5.665 -6.857 1.00 35.50 202 GLU A C 1
ATOM 1590 O O . GLU A 1 202 ? 39.323 -5.073 -7.830 1.00 35.50 202 GLU A O 1
#